Protein AF-A0A2V5N3R1-F1 (afdb_monomer_lite)

pLDDT: mean 84.62, std 16.36, range [35.44, 97.94]

Structure (mmCIF, N/CA/C/O backbone):
data_AF-A0A2V5N3R1-F1
#
_entry.id   AF-A0A2V5N3R1-F1
#
loop_
_atom_site.group_PDB
_atom_site.id
_atom_site.type_symbol
_atom_site.label_atom_id
_atom_site.label_alt_id
_atom_site.label_comp_id
_atom_site.label_asym_id
_atom_site.label_entity_id
_atom_site.label_seq_id
_atom_site.pdbx_PDB_ins_code
_atom_site.Cartn_x
_atom_site.Cartn_y
_atom_site.Cartn_z
_atom_site.occupancy
_atom_site.B_iso_or_equiv
_atom_site.auth_seq_id
_atom_site.auth_comp_id
_atom_site.auth_asym_id
_atom_site.auth_atom_id
_atom_site.pdbx_PDB_model_num
ATOM 1 N N . MET A 1 1 ? 43.277 -30.780 60.864 1.00 40.81 1 MET A N 1
ATOM 2 C CA . MET A 1 1 ? 43.530 -30.073 59.586 1.00 40.81 1 MET A CA 1
ATOM 3 C C . MET A 1 1 ? 42.511 -30.542 58.556 1.00 40.81 1 MET A C 1
ATOM 5 O O . MET A 1 1 ? 42.656 -31.634 58.029 1.00 40.81 1 MET A O 1
ATOM 9 N N . VAL A 1 2 ? 41.449 -29.768 58.317 1.00 35.44 2 VAL A N 1
ATOM 10 C CA . VAL A 1 2 ? 40.394 -30.103 57.341 1.00 35.44 2 VAL A CA 1
ATOM 11 C C . VAL A 1 2 ? 40.564 -29.190 56.129 1.00 35.44 2 VAL A C 1
ATOM 13 O O . VAL A 1 2 ? 40.459 -27.971 56.242 1.00 35.44 2 VAL A O 1
ATOM 16 N N . LYS A 1 3 ? 40.886 -29.783 54.977 1.00 44.97 3 LYS A N 1
ATOM 17 C CA . LYS A 1 3 ? 41.212 -29.091 53.724 1.00 44.97 3 LYS A CA 1
ATOM 18 C C . LYS A 1 3 ? 39.918 -28.884 52.925 1.00 44.97 3 LYS A C 1
ATOM 20 O O . LYS A 1 3 ? 39.439 -29.811 52.278 1.00 44.97 3 LYS A O 1
ATOM 25 N N . ARG A 1 4 ? 39.317 -27.690 53.000 1.00 44.91 4 ARG A N 1
ATOM 26 C CA . ARG A 1 4 ? 38.142 -27.323 52.188 1.00 44.91 4 ARG A CA 1
ATOM 27 C C . ARG A 1 4 ? 38.598 -26.954 50.772 1.00 44.91 4 ARG A C 1
ATOM 29 O O . ARG A 1 4 ? 39.361 -26.009 50.602 1.00 44.91 4 ARG A O 1
ATOM 36 N N . LYS A 1 5 ? 38.154 -27.713 49.765 1.00 48.06 5 LYS A N 1
ATOM 37 C CA . LYS A 1 5 ? 38.314 -27.374 48.343 1.00 48.06 5 LYS A CA 1
ATOM 38 C C . LYS A 1 5 ? 37.187 -26.417 47.940 1.00 48.06 5 LYS A C 1
ATOM 40 O O . LYS A 1 5 ? 36.021 -26.786 48.030 1.00 48.06 5 LYS A O 1
ATOM 45 N N . MET A 1 6 ? 37.541 -25.204 47.522 1.00 47.19 6 MET A N 1
ATOM 46 C CA . MET A 1 6 ? 36.628 -24.276 46.851 1.00 47.19 6 MET A CA 1
ATOM 47 C C . MET A 1 6 ? 36.386 -24.761 45.418 1.00 47.19 6 MET A C 1
ATOM 49 O O . MET A 1 6 ? 37.337 -24.920 44.656 1.00 47.19 6 MET A O 1
ATOM 53 N N . ALA A 1 7 ? 35.125 -25.000 45.065 1.00 45.81 7 ALA A N 1
ATOM 54 C CA . ALA A 1 7 ? 34.698 -25.175 43.683 1.00 45.81 7 ALA A CA 1
ATOM 55 C C . ALA A 1 7 ? 34.387 -23.788 43.101 1.00 45.81 7 ALA A C 1
ATOM 57 O O . ALA A 1 7 ? 33.515 -23.085 43.610 1.00 45.81 7 ALA A O 1
ATOM 58 N N . GLY A 1 8 ? 35.147 -23.375 42.085 1.00 41.53 8 GLY A N 1
ATOM 59 C CA . GLY A 1 8 ? 34.939 -22.120 41.364 1.00 41.53 8 GLY A CA 1
ATOM 60 C C . GLY A 1 8 ? 33.799 -22.245 40.354 1.00 41.53 8 GLY A C 1
ATOM 61 O O . GLY A 1 8 ? 33.774 -23.180 39.556 1.00 41.53 8 GLY A O 1
ATOM 62 N N . LEU A 1 9 ? 32.863 -21.301 40.406 1.00 42.09 9 LEU A N 1
ATOM 63 C CA . LEU A 1 9 ? 31.755 -21.151 39.468 1.00 42.09 9 LEU A CA 1
ATOM 64 C C . LEU A 1 9 ? 32.273 -20.453 38.197 1.00 42.09 9 LEU A C 1
ATOM 66 O O . LEU A 1 9 ? 32.706 -19.304 38.261 1.00 42.09 9 LEU A O 1
ATOM 70 N N . ILE A 1 10 ? 32.248 -21.138 37.052 1.00 47.81 10 ILE A N 1
ATOM 71 C CA . ILE A 1 10 ? 32.581 -20.548 35.748 1.00 47.81 10 ILE A CA 1
ATOM 72 C C . ILE A 1 10 ? 31.303 -19.933 35.172 1.00 47.81 10 ILE A C 1
ATOM 74 O O . ILE A 1 10 ? 30.349 -20.646 34.867 1.00 47.81 10 ILE A O 1
ATOM 78 N N . ILE A 1 11 ? 31.283 -18.607 35.032 1.00 47.41 11 ILE A N 1
ATOM 79 C CA . ILE A 1 11 ? 30.216 -17.868 34.350 1.00 47.41 11 ILE A CA 1
ATOM 80 C C . ILE A 1 11 ? 30.579 -17.816 32.863 1.00 47.41 11 ILE A C 1
ATOM 82 O O . ILE A 1 11 ? 31.566 -17.186 32.488 1.00 47.41 11 ILE A O 1
ATOM 86 N N . ILE A 1 12 ? 29.797 -18.492 32.020 1.00 48.91 12 ILE A N 1
ATOM 87 C CA . ILE A 1 12 ? 29.925 -18.426 30.559 1.00 48.91 12 ILE A CA 1
ATOM 88 C C . ILE A 1 12 ? 29.061 -17.252 30.072 1.00 48.91 12 ILE A C 1
ATOM 90 O O . ILE A 1 12 ? 27.849 -17.276 30.297 1.00 48.91 12 ILE A O 1
ATOM 94 N N . PRO A 1 13 ? 29.627 -16.221 29.421 1.00 47.75 13 PRO A N 1
ATOM 95 C CA . PRO A 1 13 ? 28.834 -15.150 28.838 1.00 47.75 13 PRO A CA 1
ATOM 96 C C . PRO A 1 13 ? 28.079 -15.684 27.616 1.00 47.75 13 PRO A C 1
ATOM 98 O O . PRO A 1 13 ? 28.678 -16.157 26.651 1.00 47.75 13 PRO A O 1
ATOM 101 N N . VAL A 1 14 ? 26.750 -15.603 27.655 1.00 43.91 14 VAL A N 1
ATOM 102 C CA . VAL A 1 14 ? 25.897 -15.865 26.494 1.00 43.91 14 VAL A CA 1
ATOM 103 C C . VAL A 1 14 ? 26.018 -14.662 25.559 1.00 43.91 14 VAL A C 1
ATOM 105 O O . VAL A 1 14 ? 25.409 -13.620 25.793 1.00 43.91 14 VAL A O 1
ATOM 108 N N . MET A 1 15 ? 26.833 -14.782 24.508 1.00 42.34 15 MET A N 1
ATOM 109 C CA . MET A 1 15 ? 26.762 -13.861 23.374 1.00 42.34 15 MET A CA 1
ATOM 110 C C . MET A 1 15 ? 25.437 -14.099 22.649 1.00 42.34 15 MET A C 1
ATOM 112 O O . MET A 1 15 ? 25.264 -15.104 21.962 1.00 42.34 15 MET A O 1
ATOM 116 N N . VAL A 1 16 ? 24.505 -13.159 22.787 1.00 41.44 16 VAL A N 1
ATOM 117 C CA . VAL A 1 16 ? 23.351 -13.055 21.894 1.00 41.44 16 VAL A CA 1
ATOM 118 C C . VAL A 1 16 ? 23.871 -12.493 20.573 1.00 41.44 16 VAL A C 1
ATOM 120 O O . VAL A 1 16 ? 24.000 -11.284 20.398 1.00 41.44 16 VAL A O 1
ATOM 123 N N . LEU A 1 17 ? 24.243 -13.384 19.655 1.00 37.91 17 LEU A N 1
ATOM 124 C CA . LEU A 1 17 ? 24.452 -13.031 18.257 1.00 37.91 17 LEU A CA 1
ATOM 125 C C . LEU A 1 17 ? 23.090 -12.656 17.674 1.00 37.91 17 LEU A C 1
ATOM 127 O O . LEU A 1 17 ? 22.252 -13.521 17.421 1.00 37.91 17 LEU A O 1
ATOM 131 N N . SER A 1 18 ? 22.868 -11.359 17.477 1.00 38.25 18 SER A N 1
ATOM 132 C CA . SER A 1 18 ? 21.782 -10.858 16.643 1.00 38.25 18 SER A CA 1
ATOM 133 C C . SER A 1 18 ? 21.998 -11.388 15.228 1.00 38.25 18 SER A C 1
ATOM 135 O O . SER A 1 18 ? 22.759 -10.817 14.449 1.00 38.25 18 SER A O 1
ATOM 137 N N . LEU A 1 19 ? 21.367 -12.516 14.905 1.00 37.25 19 LEU A N 1
ATOM 138 C CA . LEU A 1 19 ? 21.224 -12.987 13.536 1.00 37.25 19 LEU A CA 1
ATOM 139 C C . LEU A 1 19 ? 20.441 -11.908 12.788 1.00 37.25 19 LEU A C 1
ATOM 141 O O . LEU A 1 19 ? 19.217 -11.829 12.891 1.00 37.25 19 LEU A O 1
ATOM 145 N N . ALA A 1 20 ? 21.152 -11.038 12.071 1.00 41.81 20 ALA A N 1
ATOM 146 C CA . ALA A 1 20 ? 20.547 -10.231 11.030 1.00 41.81 20 ALA A CA 1
ATOM 147 C C . ALA A 1 20 ? 19.888 -11.218 10.059 1.00 41.81 20 ALA A C 1
ATOM 149 O O . ALA A 1 20 ? 20.569 -11.970 9.365 1.00 41.81 20 ALA A O 1
ATOM 150 N N . SER A 1 21 ? 18.558 -11.289 10.109 1.00 41.28 21 SER A N 1
ATOM 151 C CA . SER A 1 21 ? 17.750 -12.149 9.252 1.00 41.28 21 SER A CA 1
ATOM 152 C C . SER A 1 21 ? 18.124 -11.857 7.802 1.00 41.28 21 SER A C 1
ATOM 154 O O . SER A 1 21 ? 17.953 -10.736 7.321 1.00 41.28 21 SER A O 1
ATOM 156 N N . SER A 1 22 ? 18.680 -12.852 7.115 1.00 41.44 22 SER A N 1
ATOM 157 C CA . SER A 1 22 ? 19.000 -12.799 5.694 1.00 41.44 22 SER A CA 1
ATOM 158 C C . SER A 1 22 ? 17.705 -12.831 4.873 1.00 41.44 22 SER A C 1
ATOM 160 O O . SER A 1 22 ? 17.419 -13.805 4.186 1.00 41.44 22 SER A O 1
ATOM 162 N N . ARG A 1 23 ? 16.895 -11.768 4.947 1.00 51.06 23 ARG A N 1
ATOM 163 C CA . ARG A 1 23 ? 15.649 -11.615 4.170 1.00 51.06 23 ARG A CA 1
ATOM 164 C C . ARG A 1 23 ? 15.878 -11.341 2.680 1.00 51.06 23 ARG A C 1
ATOM 166 O O . ARG A 1 23 ? 14.922 -11.168 1.937 1.00 51.06 23 ARG A O 1
ATOM 173 N N . ALA A 1 24 ? 17.130 -11.307 2.225 1.00 47.91 24 ALA A N 1
ATOM 174 C CA . ALA A 1 24 ? 17.478 -11.037 0.829 1.00 47.91 24 ALA A CA 1
ATOM 175 C C . ALA A 1 24 ? 17.027 -12.138 -0.158 1.00 47.91 24 ALA A C 1
ATOM 177 O O . ALA A 1 24 ? 17.157 -11.945 -1.358 1.00 47.91 24 ALA A O 1
ATOM 178 N N . GLN A 1 25 ? 16.503 -13.270 0.328 1.00 53.16 25 GLN A N 1
ATOM 179 C CA . GLN A 1 25 ? 15.959 -14.367 -0.489 1.00 53.16 25 GLN A CA 1
ATOM 180 C C . GLN A 1 25 ? 14.448 -14.579 -0.313 1.00 53.16 25 GLN A C 1
ATOM 182 O O . GLN A 1 25 ? 13.899 -15.557 -0.817 1.00 53.16 25 GLN A O 1
ATOM 187 N N . GLU A 1 26 ? 13.759 -13.703 0.418 1.00 67.25 26 GLU A N 1
ATOM 188 C CA . GLU A 1 26 ? 12.304 -13.799 0.515 1.00 67.25 26 GLU A CA 1
ATOM 189 C C . GLU A 1 26 ? 11.658 -13.239 -0.757 1.00 67.25 26 GLU A C 1
ATOM 191 O O . GLU A 1 26 ? 12.191 -12.345 -1.413 1.00 67.25 26 GLU A O 1
ATOM 196 N N . TRP A 1 27 ? 10.509 -13.784 -1.134 1.00 75.50 27 TRP A N 1
ATOM 197 C CA . TRP A 1 27 ? 9.772 -13.330 -2.308 1.00 75.50 27 TRP A CA 1
ATOM 198 C C . TRP A 1 27 ? 9.268 -11.892 -2.096 1.00 75.50 27 TRP A C 1
ATOM 200 O O . TRP A 1 27 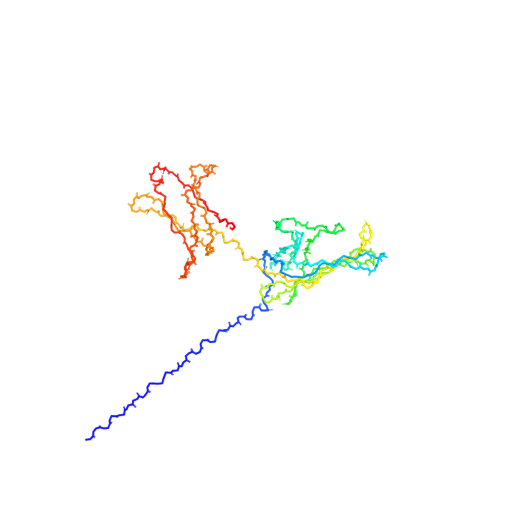? 9.032 -11.498 -0.947 1.00 75.50 27 TRP A O 1
ATOM 210 N N . PRO A 1 28 ? 9.064 -11.100 -3.168 1.00 83.62 28 PRO A N 1
ATOM 211 C CA . PRO A 1 28 ? 8.284 -9.873 -3.069 1.00 83.62 28 PRO A CA 1
ATOM 212 C C . PRO A 1 28 ? 6.932 -10.159 -2.400 1.00 83.62 28 PRO A C 1
ATOM 214 O O . PRO A 1 28 ? 6.272 -11.149 -2.716 1.00 83.62 28 PRO A O 1
ATOM 217 N N . VAL A 1 29 ? 6.525 -9.312 -1.456 1.00 87.00 29 VAL A N 1
ATOM 218 C CA . VAL A 1 29 ? 5.275 -9.481 -0.706 1.00 87.00 29 VAL A CA 1
ATOM 219 C C . VAL A 1 29 ? 4.210 -8.591 -1.335 1.00 87.00 29 VAL A C 1
ATOM 221 O O . VAL A 1 29 ? 4.502 -7.474 -1.750 1.00 87.00 29 VAL A O 1
ATOM 224 N N . SER A 1 30 ? 2.963 -9.054 -1.399 1.00 90.81 30 SER A N 1
ATOM 225 C CA . SER A 1 30 ? 1.859 -8.191 -1.826 1.00 90.81 30 SER A CA 1
ATOM 226 C C . SER A 1 30 ? 1.751 -6.954 -0.927 1.00 90.81 30 SER A C 1
ATOM 228 O O . SER A 1 30 ? 1.762 -7.071 0.301 1.00 90.81 30 SER A O 1
ATOM 230 N N . GLY A 1 31 ? 1.600 -5.773 -1.518 1.00 91.44 31 GLY A N 1
ATOM 231 C CA . GLY A 1 31 ? 1.409 -4.534 -0.779 1.00 91.44 31 GLY A CA 1
ATOM 232 C C . GLY A 1 31 ? 1.737 -3.280 -1.576 1.00 91.44 31 GLY A C 1
ATOM 233 O O . GLY A 1 31 ? 2.107 -3.325 -2.747 1.00 91.44 31 GLY A O 1
ATOM 234 N N . LEU A 1 32 ? 1.607 -2.142 -0.898 1.00 93.38 32 LEU A N 1
ATOM 235 C CA . LEU A 1 32 ? 1.984 -0.840 -1.429 1.00 93.38 32 LEU A CA 1
ATOM 236 C C . LEU A 1 32 ? 3.421 -0.520 -1.015 1.00 93.38 32 LEU A C 1
ATOM 238 O O . LEU A 1 32 ? 3.757 -0.560 0.164 1.00 93.38 32 LEU A O 1
ATOM 242 N N . TYR A 1 33 ? 4.258 -0.152 -1.968 1.00 94.94 33 TYR A N 1
ATOM 243 C CA . TYR A 1 33 ? 5.649 0.236 -1.795 1.00 94.94 33 TYR A CA 1
ATOM 244 C C . TYR A 1 33 ? 5.814 1.712 -2.147 1.00 94.94 33 TYR A C 1
ATOM 246 O O . TYR A 1 33 ? 5.216 2.196 -3.101 1.00 94.94 33 TYR A O 1
ATOM 254 N N . ARG A 1 34 ? 6.623 2.453 -1.389 1.00 95.38 34 ARG A N 1
ATOM 255 C CA . ARG A 1 34 ? 6.968 3.847 -1.683 1.00 95.38 34 ARG A CA 1
ATOM 256 C C . ARG A 1 34 ? 8.306 3.884 -2.395 1.00 95.38 34 ARG A C 1
ATOM 258 O O . ARG A 1 34 ? 9.285 3.384 -1.848 1.00 95.38 34 ARG A O 1
ATOM 265 N N . ILE A 1 35 ? 8.356 4.514 -3.561 1.00 96.69 35 ILE A N 1
ATOM 266 C CA . ILE A 1 35 ? 9.600 4.742 -4.293 1.00 96.69 35 ILE A CA 1
ATOM 267 C C . ILE A 1 35 ? 10.472 5.712 -3.488 1.00 96.69 35 ILE A C 1
ATOM 269 O O . ILE A 1 35 ? 10.021 6.779 -3.074 1.00 96.69 35 ILE A O 1
ATOM 273 N N . THR A 1 36 ? 11.718 5.326 -3.232 1.00 95.69 36 THR A N 1
ATOM 274 C CA . THR A 1 36 ? 12.698 6.126 -2.482 1.00 95.69 36 THR A CA 1
ATOM 275 C C . THR A 1 36 ? 13.817 6.664 -3.361 1.00 95.69 36 THR A C 1
ATOM 277 O O . THR A 1 36 ? 14.431 7.666 -3.009 1.00 95.69 36 THR A O 1
ATOM 280 N N . SER A 1 37 ? 14.102 6.002 -4.482 1.00 96.38 37 SER A N 1
ATOM 281 C CA . SER A 1 37 ? 15.086 6.450 -5.467 1.00 96.38 37 SER A CA 1
ATOM 282 C C . SER A 1 37 ? 14.851 5.772 -6.812 1.00 96.38 37 SER A C 1
ATOM 284 O O . SER A 1 37 ? 14.193 4.735 -6.869 1.00 96.38 37 SER A O 1
ATOM 286 N N . GLY A 1 38 ? 15.446 6.309 -7.873 1.00 96.50 38 GLY A N 1
ATOM 287 C CA . GLY A 1 38 ? 15.435 5.725 -9.212 1.00 96.50 38 GLY A CA 1
ATOM 288 C C . GLY A 1 38 ? 15.425 6.798 -10.286 1.00 96.50 38 GLY A C 1
ATOM 289 O O . GLY A 1 38 ? 15.543 7.990 -9.991 1.00 96.50 38 GLY A O 1
ATOM 290 N N . GLY A 1 39 ? 15.273 6.371 -11.532 1.00 96.38 39 GLY A N 1
ATOM 291 C CA . GLY A 1 39 ? 15.113 7.274 -12.662 1.00 96.38 39 GLY A CA 1
ATOM 292 C C . GLY A 1 39 ? 14.052 6.782 -13.631 1.00 96.38 39 GLY A C 1
ATOM 293 O O . GLY A 1 39 ? 13.916 5.578 -13.848 1.00 96.38 39 GLY A O 1
ATOM 294 N N . PHE A 1 40 ? 13.339 7.730 -14.223 1.00 95.38 40 PHE A N 1
ATOM 295 C CA . PHE A 1 40 ? 12.496 7.543 -15.393 1.00 95.38 40 PHE A CA 1
ATOM 296 C C . PHE A 1 40 ? 13.099 8.331 -16.555 1.00 95.38 40 PHE A C 1
ATOM 298 O O . PHE A 1 40 ? 13.404 9.509 -16.409 1.00 95.38 40 PHE A O 1
ATOM 305 N N . GLY A 1 41 ? 13.291 7.701 -17.705 1.00 92.12 41 GLY A N 1
ATOM 306 C CA . GLY A 1 41 ? 13.745 8.360 -18.923 1.00 92.12 41 GLY A CA 1
ATOM 307 C C . GLY A 1 41 ? 12.742 8.151 -20.044 1.00 92.12 41 GLY A C 1
ATOM 308 O O . GLY A 1 41 ? 12.260 7.038 -20.234 1.00 92.12 41 GLY A O 1
ATOM 309 N N . ALA A 1 42 ? 12.458 9.201 -20.808 1.00 88.88 42 ALA A N 1
ATOM 310 C CA . ALA A 1 42 ? 11.741 9.103 -22.077 1.00 88.88 42 ALA A CA 1
ATOM 311 C C . ALA A 1 42 ? 12.649 9.548 -23.226 1.00 88.88 42 ALA A C 1
ATOM 313 O O . ALA A 1 42 ? 13.374 10.535 -23.085 1.00 88.88 42 ALA A O 1
ATOM 314 N N . TRP A 1 43 ? 12.596 8.841 -24.356 1.00 85.44 43 TRP A N 1
ATOM 315 C CA . TRP A 1 43 ? 13.410 9.100 -25.543 1.00 85.44 43 TRP A CA 1
ATOM 316 C C . TRP A 1 43 ? 12.549 9.530 -26.724 1.00 85.44 43 TRP A C 1
ATOM 318 O O . TRP A 1 43 ? 11.522 8.923 -27.036 1.00 85.44 43 TRP A O 1
ATOM 328 N N . VAL A 1 44 ? 13.035 10.560 -27.412 1.00 75.94 44 VAL A N 1
ATOM 329 C CA . VAL A 1 44 ? 12.527 11.001 -28.710 1.00 75.94 44 VAL A CA 1
ATOM 330 C C . VAL A 1 44 ? 13.517 10.553 -29.774 1.00 75.94 44 VAL A C 1
ATOM 332 O O . VAL A 1 44 ? 14.671 10.985 -29.757 1.00 75.94 44 VAL A O 1
ATOM 335 N N . GLU A 1 45 ? 13.074 9.724 -30.719 1.00 70.81 45 GLU A N 1
ATOM 336 C CA . GLU A 1 45 ? 13.937 9.183 -31.781 1.00 70.81 45 GLU A CA 1
ATOM 337 C C . GLU A 1 45 ? 14.591 10.301 -32.608 1.00 70.81 45 GLU A C 1
ATOM 339 O O . GLU A 1 45 ? 15.770 10.233 -32.941 1.00 70.81 45 GLU A O 1
ATOM 344 N N . VAL A 1 46 ? 13.851 11.392 -32.837 1.00 69.00 46 VAL A N 1
ATOM 345 C CA . VAL A 1 46 ? 14.303 12.553 -33.622 1.00 69.00 46 VAL A CA 1
ATOM 346 C C . VAL A 1 46 ? 15.489 13.284 -32.981 1.00 69.00 46 VAL A C 1
ATOM 348 O O . VAL A 1 46 ? 16.307 13.855 -33.699 1.00 69.00 46 VAL A O 1
ATOM 351 N N . PHE A 1 47 ? 15.607 13.278 -31.649 1.00 68.06 47 PHE A N 1
ATOM 352 C CA . PHE A 1 47 ? 16.666 14.014 -30.945 1.00 68.06 47 PHE A CA 1
ATOM 353 C C . PHE A 1 47 ? 17.790 13.119 -30.421 1.00 68.06 47 PHE A C 1
ATOM 355 O O . PHE A 1 47 ? 18.839 13.637 -30.046 1.00 68.06 47 PHE A O 1
ATOM 362 N N . GLY A 1 48 ? 17.594 11.797 -30.369 1.00 68.00 48 GLY A N 1
ATOM 363 C CA . GLY A 1 48 ? 18.582 10.856 -29.827 1.00 68.00 48 GLY A CA 1
ATOM 364 C C . GLY A 1 48 ? 18.924 11.082 -28.346 1.00 68.00 48 GLY A C 1
ATOM 365 O O . GLY A 1 48 ? 19.851 10.464 -27.825 1.00 68.00 48 GLY A O 1
ATOM 366 N N . THR A 1 49 ? 18.197 11.964 -27.657 1.00 69.19 49 THR A N 1
ATOM 367 C CA . THR A 1 49 ? 18.420 12.332 -26.260 1.00 69.19 49 THR A CA 1
ATOM 368 C C . THR A 1 49 ? 17.253 11.869 -25.397 1.00 69.19 49 THR A C 1
ATOM 370 O O . THR A 1 49 ? 16.083 11.971 -25.774 1.00 69.19 49 THR A O 1
ATOM 373 N N . GLY A 1 50 ? 17.593 11.305 -24.237 1.00 76.94 50 GLY A N 1
ATOM 374 C CA . GLY A 1 50 ? 16.631 10.970 -23.196 1.00 76.94 50 GLY A CA 1
ATOM 375 C C . GLY A 1 50 ? 16.451 12.139 -22.232 1.00 76.94 50 GLY A C 1
ATOM 376 O O . GLY A 1 50 ? 17.399 12.883 -21.978 1.00 76.94 50 GLY A O 1
ATOM 377 N N . PHE A 1 51 ? 15.256 12.274 -21.666 1.00 83.31 51 PHE A N 1
ATOM 378 C CA . PHE A 1 51 ? 14.965 13.224 -20.591 1.00 83.31 51 PHE A CA 1
ATOM 379 C C . PHE A 1 51 ? 14.875 12.465 -19.263 1.00 83.31 51 PHE A C 1
ATOM 381 O O . PHE A 1 51 ? 13.803 11.948 -18.946 1.00 83.31 51 PHE A O 1
ATOM 388 N N . PRO A 1 52 ? 15.984 12.321 -18.512 1.00 90.06 52 PRO A N 1
ATOM 389 C CA . PRO A 1 52 ? 15.949 11.638 -17.231 1.00 90.06 52 PRO A CA 1
ATOM 390 C C . PRO A 1 52 ? 15.255 12.510 -16.181 1.00 90.06 52 PRO A C 1
ATOM 392 O O . PRO A 1 52 ? 15.588 13.680 -15.995 1.00 90.06 52 PRO A O 1
ATOM 395 N N . VAL A 1 53 ? 14.322 11.907 -15.461 1.00 94.19 53 VAL A N 1
ATOM 396 C CA . VAL A 1 53 ? 13.618 12.452 -14.304 1.00 94.19 53 VAL A CA 1
ATOM 397 C C . VAL A 1 53 ? 13.960 11.567 -13.112 1.00 94.19 53 VAL A C 1
ATOM 399 O O . VAL A 1 53 ? 13.874 10.341 -13.191 1.00 94.19 53 VAL A O 1
ATOM 402 N N . ALA A 1 54 ? 14.401 12.176 -12.013 1.00 97.00 54 ALA A N 1
ATOM 403 C CA . ALA A 1 54 ? 14.657 11.448 -10.778 1.00 97.00 54 ALA A CA 1
ATOM 404 C C . ALA A 1 54 ? 13.331 11.050 -10.119 1.00 97.00 54 ALA A C 1
ATOM 406 O O . ALA A 1 54 ? 12.396 11.846 -10.087 1.00 97.00 54 ALA A O 1
ATOM 407 N N . LEU A 1 55 ? 13.277 9.840 -9.567 1.00 96.94 55 LEU A N 1
ATOM 408 C CA . LEU A 1 55 ? 12.132 9.343 -8.809 1.00 96.94 55 LEU A CA 1
ATOM 409 C C . LEU A 1 55 ? 12.452 9.287 -7.304 1.00 96.94 55 LEU A C 1
ATOM 411 O O . LEU A 1 55 ? 13.608 9.029 -6.945 1.00 96.94 55 LEU A O 1
ATOM 415 N N . PRO A 1 56 ? 11.455 9.467 -6.415 1.00 96.81 56 PRO A N 1
ATOM 416 C CA . PRO A 1 56 ? 10.034 9.688 -6.718 1.00 96.81 56 PRO A CA 1
ATOM 417 C C . PRO A 1 56 ? 9.716 11.107 -7.224 1.00 96.81 56 PRO A C 1
ATOM 419 O O . PRO A 1 56 ? 10.395 12.065 -6.856 1.00 96.81 56 PRO A O 1
ATOM 422 N N . ASP A 1 57 ? 8.637 11.238 -7.998 1.00 94.81 57 ASP A N 1
ATOM 423 C CA . ASP A 1 57 ? 7.991 12.518 -8.326 1.00 94.81 57 ASP A CA 1
ATOM 424 C C . ASP A 1 57 ? 6.472 12.465 -8.049 1.00 94.81 57 ASP A C 1
ATOM 426 O O . ASP A 1 57 ? 5.944 11.443 -7.601 1.00 94.81 57 ASP A O 1
ATOM 430 N N . THR A 1 58 ? 5.749 13.561 -8.302 1.00 93.62 58 THR A N 1
ATOM 431 C CA . THR A 1 58 ? 4.294 13.649 -8.061 1.00 93.62 58 THR A CA 1
ATOM 432 C C . THR A 1 58 ? 3.473 12.622 -8.846 1.00 93.62 58 THR A C 1
ATOM 434 O O . THR A 1 58 ? 2.397 12.219 -8.404 1.00 93.62 58 THR A O 1
ATOM 437 N N . TYR A 1 59 ? 3.961 12.195 -10.010 1.00 95.81 59 TYR A N 1
ATOM 438 C CA . TYR A 1 59 ? 3.287 11.248 -10.894 1.00 95.81 59 TYR A CA 1
ATOM 439 C C . TYR A 1 59 ? 3.692 9.803 -10.618 1.00 95.81 59 TYR A C 1
ATOM 441 O O . TYR A 1 59 ? 2.925 8.905 -10.937 1.00 95.81 59 TYR A O 1
ATOM 449 N N . GLN A 1 60 ? 4.861 9.571 -10.026 1.00 97.12 60 GLN A N 1
ATOM 450 C CA . GLN A 1 60 ? 5.450 8.254 -9.823 1.00 97.12 60 GLN A CA 1
ATOM 451 C C . GLN A 1 60 ? 6.128 8.190 -8.452 1.00 97.12 60 GLN A C 1
ATOM 453 O O . GLN A 1 60 ? 7.327 8.434 -8.293 1.00 97.12 60 GLN A O 1
ATOM 458 N N . SER A 1 61 ? 5.335 7.860 -7.437 1.00 97.00 61 SER A N 1
ATOM 459 C CA . SER A 1 61 ? 5.762 7.854 -6.032 1.00 97.00 61 SER A CA 1
ATOM 460 C C . SER A 1 61 ? 5.578 6.505 -5.346 1.00 97.00 61 SER A C 1
ATOM 462 O O . SER A 1 61 ? 6.218 6.240 -4.324 1.00 97.00 61 SER A O 1
ATOM 464 N N . TYR A 1 62 ? 4.718 5.643 -5.884 1.00 97.31 62 TYR A N 1
ATOM 465 C CA . TYR A 1 62 ? 4.368 4.373 -5.264 1.00 97.31 62 TYR A CA 1
ATOM 466 C C . TYR A 1 62 ? 4.320 3.241 -6.286 1.00 97.31 62 TYR A C 1
ATOM 468 O O . TYR A 1 62 ? 4.137 3.465 -7.479 1.00 97.31 62 TYR A O 1
ATOM 476 N N . VAL A 1 63 ? 4.473 2.016 -5.792 1.00 97.00 63 VAL A N 1
ATOM 477 C CA . VAL A 1 63 ? 4.254 0.781 -6.539 1.00 97.00 63 VAL A CA 1
ATOM 478 C C . VAL A 1 63 ? 3.339 -0.117 -5.734 1.00 97.00 63 VAL A C 1
ATOM 480 O O . VAL A 1 63 ? 3.650 -0.469 -4.602 1.00 97.00 63 VAL A O 1
ATOM 483 N N . GLU A 1 64 ? 2.209 -0.491 -6.305 1.00 96.31 64 GLU A N 1
ATOM 484 C CA . GLU A 1 64 ? 1.368 -1.550 -5.769 1.00 96.31 64 GLU A CA 1
ATOM 485 C C . GLU A 1 64 ? 1.778 -2.877 -6.405 1.00 96.31 64 GLU A C 1
ATOM 487 O O . GLU A 1 64 ? 1.872 -2.984 -7.627 1.00 96.31 64 GLU A O 1
ATOM 492 N N . LEU A 1 65 ? 2.035 -3.883 -5.574 1.00 95.19 65 LEU A N 1
ATOM 493 C CA . LEU A 1 65 ? 2.365 -5.234 -6.002 1.00 95.19 65 LEU A CA 1
ATOM 494 C C . LEU A 1 65 ? 1.319 -6.201 -5.448 1.00 95.19 65 LEU A C 1
ATOM 496 O O . LEU A 1 65 ? 1.079 -6.236 -4.242 1.00 95.19 65 LEU A O 1
ATOM 500 N N . ALA A 1 66 ? 0.723 -7.016 -6.309 1.00 94.44 66 ALA A N 1
ATOM 501 C CA . ALA A 1 66 ? -0.210 -8.066 -5.926 1.00 94.44 66 ALA A CA 1
ATOM 502 C C . ALA A 1 66 ? 0.314 -9.420 -6.410 1.00 94.44 66 ALA A C 1
ATOM 504 O O . ALA A 1 66 ? 0.364 -9.696 -7.606 1.00 94.44 66 ALA A O 1
ATOM 505 N N . VAL A 1 67 ? 0.713 -10.268 -5.467 1.00 91.31 67 VAL A N 1
ATOM 506 C CA . VAL A 1 67 ? 1.187 -11.633 -5.705 1.00 91.31 67 VAL A CA 1
ATOM 507 C C . VAL A 1 67 ? 0.045 -12.609 -5.435 1.00 91.31 67 VAL A C 1
ATOM 509 O O . VAL A 1 67 ? -0.442 -12.713 -4.307 1.00 91.31 67 VAL A O 1
ATOM 512 N N . ASP A 1 68 ? -0.371 -13.346 -6.465 1.00 89.06 68 ASP A N 1
ATOM 513 C CA . ASP A 1 68 ? -1.298 -14.471 -6.355 1.00 89.06 68 ASP A CA 1
ATOM 514 C C . ASP A 1 68 ? -0.500 -15.777 -6.395 1.00 89.06 68 ASP A C 1
ATOM 516 O O . ASP A 1 68 ? -0.167 -16.312 -7.457 1.00 89.06 68 ASP A O 1
ATOM 520 N N . ALA A 1 69 ? -0.193 -16.296 -5.206 1.00 83.50 69 ALA A N 1
ATOM 521 C CA . ALA A 1 69 ? 0.543 -17.545 -5.054 1.00 83.50 69 ALA A CA 1
ATOM 522 C C . ALA A 1 69 ? -0.233 -18.771 -5.571 1.00 83.50 69 ALA A C 1
ATOM 524 O O . ALA A 1 69 ? 0.385 -19.767 -5.932 1.00 83.50 69 ALA A O 1
ATOM 525 N N . GLN A 1 70 ? -1.571 -18.723 -5.624 1.00 86.31 70 GLN A N 1
ATOM 526 C CA . GLN A 1 70 ? -2.378 -19.853 -6.098 1.00 86.31 70 GLN A CA 1
ATOM 527 C C . GLN A 1 70 ? -2.317 -19.979 -7.618 1.00 86.31 70 GLN A C 1
ATOM 529 O O . GLN A 1 70 ? -2.279 -21.087 -8.150 1.00 86.31 70 GLN A O 1
ATOM 534 N N . ARG A 1 71 ? -2.307 -18.839 -8.314 1.00 85.94 71 ARG A N 1
ATOM 535 C CA . ARG A 1 71 ? -2.233 -18.775 -9.780 1.00 85.94 71 ARG A CA 1
ATOM 536 C C . ARG A 1 71 ? -0.815 -18.604 -10.313 1.00 85.94 71 ARG A C 1
ATOM 538 O O . ARG A 1 71 ? -0.639 -18.575 -11.527 1.00 85.94 71 ARG A O 1
ATOM 545 N N . ASN A 1 72 ? 0.173 -18.507 -9.422 1.00 86.50 72 ASN A N 1
ATOM 546 C CA . ASN A 1 72 ? 1.565 -18.210 -9.750 1.00 86.50 72 ASN A CA 1
ATOM 547 C C . ASN A 1 72 ? 1.692 -16.986 -10.673 1.00 86.50 72 ASN A C 1
ATOM 549 O O . ASN A 1 72 ? 2.399 -17.013 -11.679 1.00 86.50 72 ASN A O 1
ATOM 553 N N . SER A 1 73 ? 0.940 -15.933 -10.355 1.00 88.81 73 SER A N 1
ATOM 554 C CA . SER A 1 73 ? 0.876 -14.718 -11.163 1.00 88.81 73 SER A CA 1
ATOM 555 C C . SER A 1 73 ? 1.083 -13.493 -10.295 1.00 88.81 73 SER A C 1
ATOM 557 O O . SER A 1 73 ? 0.584 -13.436 -9.170 1.00 88.81 73 SER A O 1
ATOM 559 N N . VAL A 1 74 ? 1.758 -12.491 -10.842 1.00 95.12 74 VAL A N 1
ATOM 560 C CA . VAL A 1 74 ? 1.962 -11.208 -10.169 1.00 95.12 74 VAL A CA 1
ATOM 561 C C . VAL A 1 74 ? 1.363 -10.091 -11.008 1.00 95.12 74 VAL A C 1
ATOM 563 O O . VAL A 1 74 ? 1.360 -10.144 -12.240 1.00 95.12 74 VAL A O 1
ATOM 566 N N . GLN A 1 75 ? 0.832 -9.082 -10.331 1.00 96.75 75 GLN A N 1
ATOM 567 C CA . GLN A 1 75 ? 0.441 -7.810 -10.918 1.00 96.75 75 GLN A CA 1
ATOM 568 C C . GLN A 1 75 ? 1.218 -6.688 -10.239 1.00 96.75 75 GLN A C 1
ATOM 570 O O . GLN A 1 75 ? 1.471 -6.744 -9.035 1.00 96.75 75 GLN A O 1
ATOM 575 N N . MET A 1 76 ? 1.603 -5.684 -11.014 1.00 96.94 76 MET A N 1
ATOM 576 C CA . MET A 1 76 ? 2.299 -4.502 -10.531 1.00 96.94 76 MET A CA 1
ATOM 577 C C . MET A 1 76 ? 1.685 -3.252 -11.150 1.00 96.94 76 MET A C 1
ATOM 579 O O . MET A 1 76 ? 1.450 -3.215 -12.355 1.00 96.94 76 MET A O 1
ATOM 583 N N . THR A 1 77 ? 1.505 -2.211 -10.346 1.00 97.69 77 THR A N 1
ATOM 584 C CA . THR A 1 77 ? 1.026 -0.904 -10.802 1.00 97.69 77 THR A CA 1
ATOM 585 C C . THR A 1 77 ? 1.922 0.194 -10.246 1.00 97.69 77 THR A C 1
ATOM 587 O O . THR A 1 77 ? 2.159 0.236 -9.040 1.00 97.69 77 THR A O 1
ATOM 590 N N . ILE A 1 78 ? 2.413 1.098 -11.096 1.00 97.25 78 ILE A N 1
ATOM 591 C CA . ILE A 1 78 ? 3.076 2.332 -10.640 1.00 97.25 78 ILE A CA 1
ATOM 592 C C . ILE A 1 78 ? 1.994 3.389 -10.409 1.00 97.25 78 ILE A C 1
ATOM 594 O O . ILE A 1 78 ? 1.067 3.510 -11.205 1.00 97.25 78 ILE A O 1
ATOM 598 N N . LEU A 1 79 ? 2.096 4.134 -9.312 1.00 97.50 79 LEU A N 1
ATOM 599 C CA . LEU A 1 79 ? 1.077 5.069 -8.841 1.00 97.50 79 LEU A CA 1
ATOM 600 C C . LEU A 1 79 ? 1.683 6.443 -8.527 1.00 97.50 79 LEU A C 1
ATOM 602 O O . LEU A 1 79 ? 2.830 6.554 -8.074 1.00 97.50 79 LEU A O 1
ATOM 606 N N . GLY A 1 80 ? 0.872 7.484 -8.712 1.00 94.75 80 GLY A N 1
ATOM 607 C CA . GLY A 1 80 ? 1.170 8.851 -8.291 1.00 94.75 80 GLY A CA 1
ATOM 608 C C . GLY A 1 80 ? 1.192 9.033 -6.776 1.00 94.75 80 GLY A C 1
ATOM 609 O O . GLY A 1 80 ? 0.913 8.112 -6.006 1.00 94.75 80 GLY A O 1
ATOM 610 N N . GLU A 1 81 ? 1.536 10.242 -6.331 1.00 92.81 81 GLU A N 1
ATOM 611 C CA . GLU A 1 81 ? 1.639 10.588 -4.904 1.00 92.81 81 GLU A CA 1
ATOM 612 C C . GLU A 1 81 ? 0.322 10.370 -4.136 1.00 92.81 81 GLU A C 1
ATOM 614 O O . GLU A 1 81 ? 0.335 10.018 -2.954 1.00 92.81 81 GLU A O 1
ATOM 619 N N . ASP A 1 82 ? -0.814 10.492 -4.825 1.00 88.88 82 ASP A N 1
ATOM 620 C CA . ASP A 1 82 ? -2.147 10.241 -4.276 1.00 88.88 82 ASP A CA 1
ATOM 621 C C . ASP A 1 82 ? -2.454 8.755 -4.014 1.00 88.88 82 ASP A C 1
ATOM 623 O O . ASP A 1 82 ? -3.464 8.465 -3.374 1.00 88.88 82 ASP A O 1
ATOM 627 N N . ARG A 1 83 ? -1.585 7.828 -4.453 1.00 92.19 83 ARG A N 1
ATOM 628 C CA . ARG A 1 83 ? -1.705 6.360 -4.326 1.00 92.19 83 ARG A CA 1
ATOM 629 C C . ARG A 1 83 ? -2.873 5.731 -5.093 1.00 92.19 83 ARG A C 1
ATOM 631 O O . ARG A 1 83 ? -3.213 4.586 -4.816 1.00 92.19 83 ARG A O 1
ATOM 638 N N . HIS A 1 84 ? -3.487 6.451 -6.027 1.00 91.75 84 HIS A N 1
ATOM 639 C CA . HIS A 1 84 ? -4.637 5.959 -6.797 1.00 91.75 84 HIS A CA 1
ATOM 640 C C . HIS A 1 84 ? -4.489 6.225 -8.293 1.00 91.75 84 HIS A C 1
ATOM 642 O O . HIS A 1 84 ? -4.927 5.419 -9.113 1.00 91.75 84 HIS A O 1
ATOM 648 N N . THR A 1 85 ? -3.875 7.347 -8.664 1.00 93.44 85 THR A N 1
ATOM 649 C CA . THR A 1 85 ? -3.684 7.716 -10.060 1.00 93.44 85 THR A CA 1
ATOM 650 C C . THR A 1 85 ? -2.606 6.840 -10.677 1.00 93.44 85 THR A C 1
ATOM 652 O O . THR A 1 85 ? -1.446 6.878 -10.268 1.00 93.44 85 THR A O 1
ATOM 655 N N . VAL A 1 86 ? -2.988 6.079 -11.700 1.00 96.88 86 VAL A N 1
ATOM 656 C CA . VAL A 1 86 ? -2.039 5.377 -12.563 1.00 96.88 86 VAL A CA 1
ATOM 657 C C . VAL A 1 86 ? -1.510 6.384 -13.587 1.00 96.88 86 VAL A C 1
ATOM 659 O O . VAL A 1 86 ? -2.301 6.905 -14.380 1.00 96.88 86 VAL A O 1
ATOM 662 N N . PRO A 1 87 ? -0.201 6.686 -13.595 1.00 93.38 87 PRO A N 1
ATOM 663 C CA . PRO A 1 87 ? 0.367 7.577 -14.583 1.00 93.38 87 PRO A CA 1
ATOM 664 C C . PRO A 1 87 ? 0.221 6.954 -15.974 1.00 93.38 87 PRO A C 1
ATOM 666 O O . PRO A 1 87 ? 0.329 5.739 -16.159 1.00 93.38 87 PRO A O 1
ATOM 669 N N . ILE A 1 88 ? -0.033 7.804 -16.963 1.00 89.56 88 ILE A N 1
ATOM 670 C CA . ILE A 1 88 ? -0.073 7.410 -18.368 1.00 89.56 88 ILE A CA 1
ATOM 671 C C . ILE A 1 88 ? 1.068 8.137 -19.062 1.00 89.56 88 ILE A C 1
ATOM 673 O O . ILE A 1 88 ? 1.124 9.367 -19.050 1.00 89.56 88 ILE A O 1
ATOM 677 N N . SER A 1 89 ? 1.970 7.382 -19.679 1.00 85.75 89 SER A N 1
ATOM 678 C CA . SER A 1 89 ? 3.061 7.926 -20.480 1.00 85.75 89 SER A CA 1
ATOM 679 C C . SER A 1 89 ? 2.944 7.387 -21.895 1.00 85.75 89 SER A C 1
ATOM 681 O O . SER A 1 89 ? 2.906 6.180 -22.100 1.00 85.75 89 SER A O 1
ATOM 683 N N . PHE A 1 90 ? 2.820 8.277 -22.880 1.00 80.00 90 PHE A N 1
ATOM 684 C CA . PHE A 1 90 ? 2.715 7.902 -24.299 1.00 80.00 90 PHE A CA 1
ATOM 685 C C . PHE A 1 90 ? 1.578 6.910 -24.613 1.00 80.00 90 PHE A C 1
ATOM 687 O O . PHE A 1 90 ? 1.714 6.039 -25.464 1.00 80.00 90 PHE A O 1
ATOM 694 N N . GLY A 1 91 ? 0.449 7.030 -23.907 1.00 81.12 91 GLY A N 1
ATOM 695 C CA . GLY A 1 91 ? -0.690 6.112 -24.041 1.00 81.12 91 GLY A CA 1
ATOM 696 C C . GLY A 1 91 ? -0.507 4.768 -23.325 1.00 81.12 91 GLY A C 1
ATOM 697 O O . GLY A 1 91 ? -1.432 3.962 -23.315 1.00 81.12 91 GLY A O 1
ATOM 698 N N . PHE A 1 92 ? 0.643 4.541 -22.688 1.00 83.44 92 PHE A N 1
ATOM 699 C CA . PHE A 1 92 ? 0.902 3.385 -21.843 1.00 83.44 92 PHE A CA 1
ATOM 700 C C . PHE A 1 92 ? 0.561 3.713 -20.387 1.00 83.44 92 PHE A C 1
ATOM 702 O O . PHE A 1 92 ? 1.180 4.583 -19.771 1.00 83.44 92 PHE A O 1
ATOM 709 N N . ALA A 1 93 ? -0.434 3.021 -19.835 1.00 91.69 93 ALA A N 1
ATOM 710 C CA . ALA A 1 93 ? -0.688 3.021 -18.400 1.00 91.69 93 ALA A CA 1
ATOM 711 C C . ALA A 1 93 ? 0.276 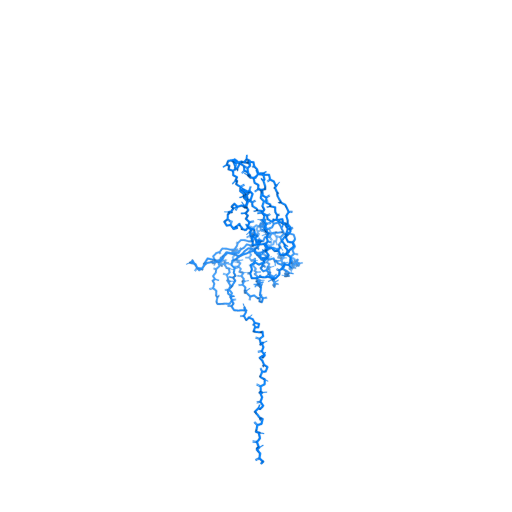2.037 -17.731 1.00 91.69 93 ALA A C 1
ATOM 713 O O . ALA A 1 93 ? 0.411 0.907 -18.198 1.00 91.69 93 ALA A O 1
ATOM 714 N N . PHE A 1 94 ? 0.923 2.436 -16.636 1.00 93.69 94 PHE A N 1
ATOM 715 C CA . PHE A 1 94 ? 1.887 1.587 -15.924 1.00 93.69 94 PHE A CA 1
ATOM 716 C C . PHE A 1 94 ? 1.205 0.513 -15.065 1.00 93.69 94 PHE A C 1
ATOM 718 O O . PHE A 1 94 ? 1.338 0.494 -13.841 1.00 93.69 94 PHE A O 1
ATOM 725 N N . VAL A 1 95 ? 0.465 -0.370 -15.734 1.00 95.62 95 VAL A N 1
ATOM 726 C CA . VAL A 1 95 ? -0.210 -1.540 -15.177 1.00 95.62 95 VAL A CA 1
ATOM 727 C C . VAL A 1 95 ? 0.366 -2.772 -15.856 1.00 95.62 95 VAL A C 1
ATOM 729 O O . VAL A 1 95 ? 0.225 -2.963 -17.062 1.00 95.62 95 VAL A O 1
ATOM 732 N N . PHE A 1 96 ? 1.006 -3.622 -15.069 1.00 95.12 96 PHE A N 1
ATOM 733 C CA . PHE A 1 96 ? 1.682 -4.820 -15.534 1.00 95.12 96 PHE A CA 1
ATOM 734 C C . PHE A 1 96 ? 0.969 -6.035 -14.960 1.00 95.12 96 PHE A C 1
ATOM 736 O O . PHE A 1 96 ? 0.932 -6.246 -13.749 1.00 95.12 96 PHE A O 1
ATOM 743 N N . THR A 1 97 ? 0.382 -6.842 -15.834 1.00 94.44 97 THR A N 1
ATOM 744 C CA . THR A 1 97 ? -0.338 -8.064 -15.460 1.00 94.44 97 THR A CA 1
ATOM 745 C C . THR A 1 97 ? 0.403 -9.297 -15.949 1.00 94.44 97 THR A C 1
ATOM 747 O O . THR A 1 97 ? 1.170 -9.212 -16.903 1.00 94.44 97 THR A O 1
ATOM 750 N N . ASN A 1 98 ? 0.100 -10.455 -15.360 1.00 92.62 98 ASN A N 1
ATOM 751 C CA . ASN A 1 98 ? 0.659 -11.752 -15.760 1.00 92.62 98 ASN A CA 1
ATOM 752 C C . ASN A 1 98 ? 2.186 -11.835 -15.594 1.00 92.62 98 ASN A C 1
ATOM 754 O O . ASN A 1 98 ? 2.862 -12.453 -16.411 1.00 92.62 98 ASN A O 1
ATOM 758 N N . GLY A 1 99 ? 2.726 -11.217 -14.539 1.00 93.88 99 GLY A N 1
ATOM 759 C CA . GLY A 1 99 ? 4.137 -11.357 -14.195 1.00 93.88 99 GLY A CA 1
ATOM 760 C C . GLY A 1 99 ? 4.489 -12.815 -13.909 1.00 93.88 99 GLY A C 1
ATOM 761 O O . GLY A 1 99 ? 3.779 -13.490 -13.156 1.00 93.88 99 GLY A O 1
ATOM 762 N N . VAL A 1 100 ? 5.577 -13.281 -14.518 1.00 90.69 100 VAL A N 1
ATOM 763 C CA . VAL A 1 100 ? 6.157 -14.612 -14.336 1.00 90.69 100 VAL A CA 1
ATOM 764 C C . VAL A 1 100 ? 7.128 -14.557 -13.168 1.00 90.69 100 VAL A C 1
ATOM 766 O O . VAL A 1 100 ? 7.970 -13.663 -13.091 1.00 90.69 100 VAL A O 1
ATOM 769 N N . VAL A 1 101 ? 7.014 -15.513 -12.249 1.00 89.56 101 VAL A N 1
ATOM 770 C CA . VAL A 1 101 ? 7.853 -15.542 -11.051 1.00 89.56 101 VAL A CA 1
ATOM 771 C C . VAL A 1 101 ? 9.048 -16.469 -11.231 1.00 89.56 101 VAL A C 1
ATOM 773 O O . VAL A 1 101 ? 8.891 -17.647 -11.554 1.00 89.56 101 VAL A O 1
ATOM 776 N N . PHE A 1 102 ? 10.234 -15.932 -10.968 1.00 88.38 102 PHE A N 1
ATOM 777 C CA . PHE A 1 102 ? 11.511 -16.630 -10.902 1.00 88.38 102 PHE A CA 1
ATOM 778 C C . PHE A 1 102 ? 12.011 -16.686 -9.447 1.00 88.38 102 PHE A C 1
ATOM 780 O O . PHE A 1 102 ? 11.485 -15.981 -8.583 1.00 88.38 102 PHE A O 1
ATOM 787 N N . PRO A 1 103 ? 13.024 -17.519 -9.133 1.00 85.56 103 PRO A N 1
ATOM 788 C CA . PRO A 1 103 ? 13.519 -17.662 -7.762 1.00 85.56 103 PRO A CA 1
ATOM 789 C C . PRO A 1 103 ? 14.017 -16.363 -7.109 1.00 85.56 103 PRO A C 1
ATOM 791 O O . PRO A 1 103 ? 13.976 -16.248 -5.887 1.00 85.56 103 PRO A O 1
ATOM 794 N N . ASP A 1 104 ? 14.508 -15.411 -7.900 1.00 87.19 104 ASP A N 1
ATOM 795 C CA . ASP A 1 104 ? 15.150 -14.176 -7.443 1.00 87.19 104 ASP A CA 1
ATOM 796 C C . ASP A 1 104 ? 14.454 -12.889 -7.926 1.00 87.19 104 ASP A C 1
ATOM 798 O O . ASP A 1 104 ? 14.758 -11.799 -7.433 1.00 87.19 104 ASP A O 1
ATOM 802 N N . HIS A 1 105 ? 13.503 -12.990 -8.859 1.00 92.31 105 HIS A N 1
ATOM 803 C CA . HIS A 1 105 ? 12.784 -11.841 -9.406 1.00 92.31 105 HIS A CA 1
ATOM 804 C C . HIS A 1 105 ? 11.428 -12.219 -10.016 1.00 92.31 105 HIS A C 1
ATOM 806 O O . HIS A 1 105 ? 11.101 -13.383 -10.215 1.00 92.31 105 HIS A O 1
ATOM 812 N N . VAL A 1 106 ? 10.630 -11.208 -10.335 1.00 94.06 106 VAL A N 1
ATOM 813 C CA . VAL A 1 106 ? 9.429 -11.300 -11.163 1.00 94.06 106 VAL A CA 1
ATOM 814 C C . VAL A 1 106 ? 9.722 -10.584 -12.472 1.00 94.06 106 VAL A C 1
ATOM 816 O O . VAL A 1 106 ? 10.260 -9.476 -12.456 1.00 94.06 106 VAL A O 1
ATOM 819 N N . GLU A 1 107 ? 9.360 -11.196 -13.591 1.00 95.06 107 GLU A N 1
ATOM 820 C CA . GLU A 1 107 ? 9.443 -10.574 -14.907 1.00 95.06 107 GLU A CA 1
ATOM 821 C C . GLU A 1 107 ? 8.042 -10.327 -15.458 1.00 95.06 107 GLU A C 1
ATOM 823 O O . GLU A 1 107 ? 7.185 -11.209 -15.469 1.00 95.06 107 GLU A O 1
ATOM 828 N N . PHE A 1 108 ? 7.816 -9.123 -15.954 1.00 95.19 108 PHE A N 1
ATOM 829 C CA . PHE A 1 108 ? 6.651 -8.776 -16.742 1.00 95.19 108 PHE A CA 1
ATOM 830 C C . PHE A 1 108 ? 7.155 -8.443 -18.135 1.00 95.19 108 PHE A C 1
ATOM 832 O O . PHE A 1 108 ? 7.957 -7.525 -18.286 1.00 95.19 108 PHE A O 1
ATOM 839 N N . ALA A 1 109 ? 6.695 -9.157 -19.152 1.00 92.12 109 ALA A N 1
ATOM 840 C CA . ALA A 1 109 ? 7.111 -8.884 -20.514 1.00 92.12 109 ALA A CA 1
ATOM 841 C C . ALA A 1 109 ? 5.947 -9.042 -21.483 1.00 92.12 109 ALA A C 1
ATOM 843 O O . ALA A 1 109 ? 5.123 -9.948 -21.360 1.00 92.12 109 ALA A O 1
ATOM 844 N N . SER A 1 110 ? 5.932 -8.177 -22.488 1.00 87.00 110 SER A N 1
ATOM 845 C CA . SER A 1 110 ? 5.148 -8.355 -23.700 1.00 87.00 110 SER A CA 1
ATOM 846 C C . SER A 1 110 ? 6.115 -8.305 -24.866 1.00 87.00 110 SER A C 1
ATOM 848 O O . SER A 1 110 ? 6.674 -7.251 -25.172 1.00 87.00 110 SER A O 1
ATOM 850 N N . GLN A 1 111 ? 6.324 -9.450 -25.505 1.00 80.25 111 GLN A N 1
ATOM 851 C CA . GLN A 1 111 ? 7.056 -9.521 -26.760 1.00 80.25 111 GLN A CA 1
ATOM 852 C C . GLN A 1 111 ? 6.041 -9.573 -27.888 1.00 80.25 111 GLN A C 1
ATOM 854 O O . GLN A 1 111 ? 5.210 -10.481 -27.932 1.00 80.25 111 GLN A O 1
ATOM 859 N N . SER A 1 112 ? 6.109 -8.606 -28.797 1.00 76.44 112 SER A N 1
ATOM 860 C CA . SER A 1 112 ? 5.398 -8.762 -30.052 1.00 76.44 112 SER A CA 1
ATOM 861 C C . SER A 1 112 ? 6.174 -9.697 -30.987 1.00 76.44 112 SER A C 1
ATOM 863 O O . SER A 1 112 ? 7.400 -9.593 -31.073 1.00 76.44 112 SER A O 1
ATOM 865 N N . PRO A 1 113 ? 5.487 -10.582 -31.734 1.00 74.75 113 PRO A N 1
ATOM 866 C CA . PRO A 1 113 ? 6.110 -11.346 -32.809 1.00 74.75 113 PRO A CA 1
ATOM 867 C C . PRO A 1 113 ? 6.593 -10.475 -33.983 1.00 74.75 113 PRO A C 1
ATOM 869 O O . PRO A 1 113 ? 7.367 -10.962 -34.808 1.00 74.75 113 PRO A O 1
ATOM 872 N N . LEU A 1 114 ? 6.140 -9.219 -34.095 1.00 78.19 114 LEU A N 1
ATOM 873 C CA . LEU A 1 114 ? 6.502 -8.315 -35.185 1.00 78.19 114 LEU A CA 1
ATOM 874 C C . LEU A 1 114 ? 7.462 -7.211 -34.702 1.00 78.19 114 LEU A C 1
ATOM 876 O O . LEU A 1 114 ? 7.182 -6.566 -33.695 1.00 78.19 114 LEU A O 1
ATOM 880 N N . PRO A 1 115 ? 8.543 -6.895 -35.448 1.00 71.38 115 PRO A N 1
ATOM 881 C CA . PRO A 1 115 ? 9.537 -5.889 -35.042 1.00 71.38 115 PRO A CA 1
ATOM 882 C C . PRO A 1 115 ? 9.006 -4.458 -34.867 1.00 71.38 115 PRO A C 1
ATOM 884 O O . PRO A 1 115 ? 9.718 -3.603 -34.356 1.00 71.38 115 PRO A O 1
ATOM 887 N N . GLN A 1 116 ? 7.806 -4.172 -35.373 1.00 74.75 116 GLN A N 1
ATOM 888 C CA . GLN A 1 116 ? 7.209 -2.830 -35.407 1.00 74.75 116 GLN A CA 1
ATOM 889 C C . GLN A 1 116 ? 6.151 -2.625 -34.322 1.00 74.75 116 GLN A C 1
ATOM 891 O O . GLN A 1 116 ? 5.628 -1.524 -34.162 1.00 74.75 116 GLN A O 1
ATOM 896 N N . GLU A 1 117 ? 5.798 -3.683 -33.605 1.00 80.69 117 GLU A N 1
ATOM 897 C CA . GLU A 1 117 ? 4.798 -3.621 -32.554 1.00 80.69 117 GLU A CA 1
ATOM 898 C C . GLU A 1 117 ? 5.446 -3.283 -31.206 1.00 80.69 117 GLU A C 1
ATOM 900 O O . GLU A 1 117 ? 6.607 -3.622 -30.961 1.00 80.69 117 GLU A O 1
ATOM 905 N N . PRO A 1 118 ? 4.698 -2.619 -30.313 1.00 83.19 118 PRO A N 1
ATOM 906 C CA . PRO A 1 118 ? 5.203 -2.248 -29.007 1.00 83.19 118 PRO A CA 1
ATOM 907 C C . PRO A 1 118 ? 5.573 -3.486 -28.186 1.00 83.19 118 PRO A C 1
ATOM 909 O O . PRO A 1 118 ? 4.805 -4.440 -28.057 1.00 83.19 118 PRO A O 1
ATOM 912 N N . SER A 1 119 ? 6.751 -3.429 -27.585 1.00 89.38 119 SER A N 1
ATOM 913 C CA . SER A 1 119 ? 7.280 -4.412 -26.655 1.00 89.38 119 SER A CA 1
ATOM 914 C C . SER A 1 119 ? 7.678 -3.727 -25.359 1.00 89.38 119 SER A C 1
ATOM 916 O O . SER A 1 119 ? 7.970 -2.533 -25.317 1.00 89.38 119 SER A O 1
ATOM 918 N N . TRP A 1 120 ? 7.667 -4.473 -24.269 1.00 91.31 120 TRP A N 1
ATOM 919 C CA . TRP A 1 120 ? 8.118 -3.960 -22.987 1.00 91.31 120 TRP A CA 1
ATOM 920 C C . TRP A 1 120 ? 8.571 -5.111 -22.101 1.00 91.31 120 TRP A C 1
ATOM 922 O O . TRP A 1 120 ? 8.103 -6.241 -22.246 1.00 91.31 120 TRP A O 1
ATOM 932 N N . SER A 1 121 ? 9.495 -4.820 -21.192 1.00 94.94 121 SER A N 1
ATOM 933 C CA . SER A 1 121 ? 9.993 -5.772 -20.201 1.00 94.94 121 SER A CA 1
ATOM 934 C C . SER A 1 121 ? 10.317 -5.030 -18.912 1.00 94.94 121 SER A C 1
ATOM 936 O O . SER A 1 121 ? 10.918 -3.957 -18.940 1.00 94.94 121 SER A O 1
ATOM 938 N N . TYR A 1 122 ? 9.866 -5.584 -17.795 1.00 96.38 122 TYR A N 1
ATOM 939 C CA . TYR A 1 122 ? 10.072 -5.082 -16.446 1.00 96.38 122 TYR A CA 1
ATOM 940 C C . TYR A 1 122 ? 10.506 -6.225 -15.547 1.00 96.38 122 TYR A C 1
ATOM 942 O O . TYR A 1 122 ? 9.891 -7.288 -15.532 1.00 96.38 122 TYR A O 1
ATOM 950 N N . THR A 1 123 ? 11.522 -5.970 -14.740 1.00 96.44 123 THR A N 1
ATOM 951 C CA . THR A 1 123 ? 12.020 -6.886 -13.724 1.00 96.44 123 THR A CA 1
ATOM 952 C C . THR A 1 123 ? 11.818 -6.266 -12.352 1.00 96.44 123 THR A C 1
ATOM 954 O O . THR A 1 123 ? 12.142 -5.099 -12.137 1.00 96.44 123 THR A O 1
ATOM 957 N N . VAL A 1 124 ? 11.305 -7.058 -11.414 1.00 95.69 124 VAL A N 1
ATOM 958 C CA . VAL A 1 124 ? 11.107 -6.682 -10.012 1.00 95.69 124 VAL A CA 1
ATOM 959 C C . VAL A 1 124 ? 11.809 -7.708 -9.136 1.00 95.69 124 VAL A C 1
ATOM 961 O O . VAL A 1 124 ? 11.412 -8.867 -9.107 1.00 95.69 124 VAL A O 1
ATOM 964 N N . SER A 1 125 ? 12.835 -7.306 -8.399 1.00 93.06 125 SER A N 1
ATOM 965 C CA . SER A 1 125 ? 13.546 -8.175 -7.456 1.00 93.06 125 SER A CA 1
ATOM 966 C C . SER A 1 125 ? 13.393 -7.677 -6.023 1.00 93.06 125 SER A C 1
ATOM 968 O O . SER A 1 125 ? 13.144 -6.495 -5.777 1.00 93.06 125 SER A O 1
ATOM 970 N N . ASN A 1 126 ? 13.522 -8.580 -5.050 1.00 87.12 126 ASN A N 1
ATOM 971 C CA . ASN A 1 126 ? 13.587 -8.180 -3.647 1.00 87.12 126 ASN A CA 1
ATOM 972 C C . ASN A 1 126 ? 14.997 -7.652 -3.336 1.00 87.12 126 ASN A C 1
ATOM 974 O O . ASN A 1 126 ? 15.999 -8.290 -3.650 1.00 87.12 126 ASN A O 1
ATOM 978 N N . SER A 1 127 ? 15.081 -6.487 -2.700 1.00 79.00 127 SER A N 1
ATOM 979 C CA . SER A 1 127 ? 16.333 -5.879 -2.261 1.00 79.00 127 SER A CA 1
ATOM 980 C C . SER A 1 127 ? 16.193 -5.401 -0.820 1.00 79.00 127 SER A C 1
ATOM 982 O O . SER A 1 127 ? 15.495 -4.426 -0.564 1.00 79.00 127 SER A O 1
ATOM 984 N N . ALA A 1 128 ? 16.883 -6.068 0.115 1.00 69.88 128 ALA A N 1
ATOM 985 C CA . ALA A 1 128 ? 17.123 -5.643 1.504 1.00 69.88 128 ALA A CA 1
ATOM 986 C C . ALA A 1 128 ? 15.975 -4.849 2.182 1.00 69.88 128 ALA A C 1
ATOM 988 O O . ALA A 1 128 ? 16.206 -3.786 2.757 1.00 69.88 128 ALA A O 1
ATOM 989 N N . GLY A 1 129 ? 14.742 -5.371 2.137 1.00 69.56 129 GLY A N 1
ATOM 990 C CA . GLY A 1 129 ? 13.566 -4.743 2.763 1.00 69.56 129 GLY A CA 1
ATOM 991 C C . GLY A 1 129 ? 12.667 -3.933 1.817 1.00 69.56 129 GLY A C 1
ATOM 992 O O . GLY A 1 129 ? 11.783 -3.213 2.284 1.00 69.56 129 GLY A O 1
ATOM 993 N N . GLY A 1 130 ? 12.862 -4.059 0.505 1.00 87.19 130 GLY A N 1
ATOM 994 C CA . GLY A 1 130 ? 12.082 -3.377 -0.520 1.00 87.19 130 GLY A CA 1
ATOM 995 C C . GLY A 1 130 ? 12.123 -4.079 -1.879 1.00 87.19 130 GLY A C 1
ATOM 996 O O . GLY A 1 130 ? 12.606 -5.200 -2.007 1.00 87.19 130 GLY A O 1
ATOM 997 N N . LEU A 1 131 ? 11.608 -3.404 -2.900 1.00 93.94 131 LEU A N 1
ATOM 998 C CA . LEU A 1 131 ? 11.691 -3.803 -4.298 1.00 93.94 131 LEU A CA 1
ATOM 999 C C . LEU A 1 131 ? 12.810 -3.035 -4.988 1.00 93.94 131 LEU A C 1
ATOM 1001 O O . LEU A 1 131 ? 12.996 -1.841 -4.739 1.00 93.94 131 LEU A O 1
ATOM 1005 N N . ARG A 1 132 ? 13.498 -3.711 -5.901 1.00 95.50 132 ARG A N 1
ATOM 1006 C CA . ARG A 1 132 ? 14.307 -3.088 -6.940 1.00 95.50 132 ARG A CA 1
ATOM 1007 C C . ARG A 1 132 ? 13.661 -3.353 -8.290 1.00 95.50 132 ARG A C 1
ATOM 1009 O O . ARG A 1 132 ? 13.261 -4.483 -8.556 1.00 95.50 132 ARG A O 1
ATOM 1016 N N . MET A 1 133 ? 13.528 -2.317 -9.112 1.00 96.06 133 MET A N 1
ATOM 1017 C CA . MET A 1 133 ? 12.834 -2.413 -10.391 1.00 96.06 133 MET A CA 1
ATOM 1018 C C . MET A 1 133 ? 13.604 -1.720 -11.502 1.00 96.06 133 MET A C 1
ATOM 1020 O O . MET A 1 133 ? 14.101 -0.601 -11.345 1.00 96.06 133 MET A O 1
ATOM 1024 N N . ASP A 1 134 ? 13.636 -2.395 -12.637 1.00 96.94 134 ASP A N 1
ATOM 1025 C CA . ASP A 1 134 ? 14.193 -1.925 -13.892 1.00 96.94 134 ASP A CA 1
ATOM 1026 C C . ASP A 1 134 ? 13.217 -2.332 -14.994 1.00 96.94 134 ASP A C 1
ATOM 1028 O O . ASP A 1 134 ? 12.593 -3.390 -14.922 1.00 96.94 134 ASP A O 1
ATOM 1032 N N . GLY A 1 135 ? 13.049 -1.502 -16.012 1.00 95.38 135 GLY A N 1
ATOM 1033 C CA . GLY A 1 135 ? 12.192 -1.874 -17.123 1.00 95.38 135 GLY A CA 1
ATOM 1034 C C . GLY A 1 135 ? 12.187 -0.855 -18.233 1.00 95.38 135 GLY A C 1
ATOM 1035 O O . GLY A 1 135 ? 12.642 0.273 -18.075 1.00 95.38 135 GLY A O 1
ATOM 1036 N N . TYR A 1 136 ? 11.673 -1.256 -19.379 1.00 93.38 136 TYR A N 1
ATOM 1037 C CA . TYR A 1 136 ? 11.564 -0.399 -20.541 1.00 93.38 136 TYR A CA 1
ATOM 1038 C C . TYR A 1 136 ? 10.320 -0.739 -21.341 1.00 93.38 136 TYR A C 1
ATOM 1040 O O . TYR A 1 136 ? 9.765 -1.834 -21.256 1.00 93.38 136 TYR A O 1
ATOM 1048 N N . PHE A 1 137 ? 9.904 0.233 -22.132 1.00 90.62 137 PHE A N 1
ATOM 1049 C CA . PHE A 1 137 ? 8.934 0.085 -23.196 1.00 90.62 137 PHE A CA 1
ATOM 1050 C C . PHE A 1 137 ? 9.577 0.592 -24.474 1.00 90.62 137 PHE A C 1
ATOM 1052 O O . PHE A 1 137 ? 10.187 1.662 -24.475 1.00 90.62 137 PHE A O 1
ATOM 1059 N N . ASP A 1 138 ? 9.425 -0.171 -25.541 1.00 86.62 138 ASP A N 1
ATOM 1060 C CA . ASP A 1 138 ? 9.908 0.135 -26.874 1.00 86.62 138 ASP A CA 1
ATOM 1061 C C . ASP A 1 138 ? 8.768 -0.064 -27.866 1.00 86.62 138 ASP A C 1
ATOM 1063 O O . ASP A 1 138 ? 8.262 -1.171 -28.030 1.00 86.62 138 ASP A O 1
ATOM 1067 N N . GLY A 1 139 ? 8.317 1.006 -28.499 1.00 78.44 139 GLY A N 1
ATOM 1068 C CA . GLY A 1 139 ? 7.187 0.946 -29.406 1.00 78.44 139 GLY A CA 1
ATOM 1069 C C . GLY A 1 139 ? 6.854 2.300 -29.995 1.00 78.44 139 GLY A C 1
ATOM 1070 O O . GLY A 1 139 ? 6.987 3.335 -29.343 1.00 78.44 139 GLY A O 1
ATOM 1071 N N . ALA A 1 140 ? 6.366 2.290 -31.233 1.00 66.69 140 ALA A N 1
ATOM 1072 C CA . ALA A 1 140 ? 5.834 3.483 -31.866 1.00 66.69 140 ALA A CA 1
ATOM 1073 C C . ALA A 1 140 ? 4.528 3.887 -31.164 1.00 66.69 140 ALA A C 1
ATOM 1075 O O . ALA A 1 140 ? 3.440 3.438 -31.528 1.00 66.69 140 ALA A O 1
ATOM 1076 N N . ALA A 1 141 ? 4.616 4.745 -30.146 1.00 56.84 141 ALA A N 1
ATOM 1077 C CA . ALA A 1 141 ? 3.455 5.531 -29.767 1.00 56.84 141 ALA A CA 1
ATOM 1078 C C . ALA A 1 141 ? 3.091 6.405 -30.975 1.00 56.84 141 ALA A C 1
ATOM 1080 O O . ALA A 1 141 ? 3.966 6.840 -31.723 1.00 56.84 141 ALA A O 1
ATOM 1081 N N . THR A 1 142 ? 1.808 6.674 -31.197 1.00 60.31 142 THR A N 1
ATOM 1082 C CA . THR A 1 142 ? 1.361 7.644 -32.203 1.00 60.31 142 THR A CA 1
ATOM 1083 C C . THR A 1 142 ? 1.915 9.036 -31.837 1.00 60.31 142 THR A C 1
ATOM 1085 O O . THR A 1 142 ? 1.254 9.795 -31.131 1.00 60.31 142 THR A O 1
ATOM 1088 N N . GLY A 1 143 ? 3.161 9.354 -32.211 1.00 61.66 143 GLY A N 1
ATOM 1089 C CA . GLY A 1 143 ? 3.894 10.533 -31.735 1.00 61.66 143 GLY A CA 1
ATOM 1090 C C . GLY A 1 143 ? 5.417 10.467 -31.944 1.00 61.66 143 GLY A C 1
ATOM 1091 O O . GLY A 1 143 ? 5.926 9.611 -32.654 1.00 61.66 143 GLY A O 1
ATOM 1092 N N . LEU A 1 144 ? 6.145 11.414 -31.337 1.00 62.47 144 LEU A N 1
ATOM 1093 C CA . LEU A 1 144 ? 7.608 11.573 -31.459 1.00 62.47 144 LEU A CA 1
ATOM 1094 C C . LEU A 1 144 ? 8.426 10.645 -30.540 1.00 62.47 144 LEU A C 1
ATOM 1096 O O . LEU A 1 144 ? 9.642 10.542 -30.687 1.00 62.47 144 LEU A O 1
ATOM 1100 N N . PHE A 1 145 ? 7.783 10.018 -29.558 1.00 60.72 145 PHE A N 1
ATOM 1101 C CA . PHE A 1 145 ? 8.454 9.216 -28.539 1.00 60.72 145 PHE A CA 1
ATOM 1102 C C . PHE A 1 145 ? 8.307 7.737 -28.864 1.00 60.72 145 PHE A C 1
ATOM 1104 O O . PHE A 1 145 ? 7.193 7.253 -29.057 1.00 60.72 145 PHE A O 1
ATOM 1111 N N . THR A 1 146 ? 9.434 7.036 -28.898 1.00 76.88 146 THR A N 1
ATOM 1112 C CA . THR A 1 146 ? 9.494 5.619 -29.276 1.00 76.88 146 THR A CA 1
ATOM 1113 C C . THR A 1 146 ? 9.899 4.712 -28.125 1.00 76.88 146 THR A C 1
ATOM 1115 O O . THR A 1 146 ? 9.716 3.503 -28.201 1.00 76.88 146 THR A O 1
ATOM 1118 N N . ARG A 1 147 ? 10.434 5.273 -27.033 1.00 87.12 147 ARG A N 1
ATOM 1119 C CA . ARG A 1 147 ? 10.939 4.481 -25.911 1.00 87.12 147 ARG A CA 1
ATOM 1120 C C . ARG A 1 147 ? 10.862 5.242 -24.594 1.00 87.12 147 ARG A C 1
ATOM 1122 O O . ARG A 1 147 ? 11.115 6.445 -24.543 1.00 87.12 147 ARG A O 1
ATOM 1129 N N . PHE A 1 148 ? 10.590 4.526 -23.510 1.00 91.19 148 PHE A N 1
ATOM 1130 C CA . PHE A 1 148 ? 10.836 4.992 -22.145 1.00 91.19 148 PHE A CA 1
ATOM 1131 C C . PHE A 1 148 ? 11.376 3.857 -21.278 1.00 91.19 148 PHE A C 1
ATOM 1133 O O . PHE A 1 148 ? 11.292 2.687 -21.646 1.00 91.19 148 PHE A O 1
ATOM 1140 N N . ALA A 1 149 ? 11.950 4.197 -20.130 1.00 94.00 149 ALA A N 1
ATOM 1141 C CA . ALA A 1 149 ? 12.582 3.239 -19.244 1.00 94.00 149 ALA A CA 1
ATOM 1142 C C . ALA A 1 149 ? 12.609 3.739 -17.809 1.00 94.00 149 ALA A C 1
ATOM 1144 O O . ALA A 1 149 ? 12.780 4.926 -17.535 1.00 94.00 149 ALA A O 1
ATOM 1145 N N . HIS A 1 150 ? 12.495 2.779 -16.912 1.00 96.12 150 HIS A N 1
ATOM 1146 C CA . HIS A 1 150 ? 12.754 2.902 -15.500 1.00 96.12 150 HIS A CA 1
ATOM 1147 C C . HIS A 1 150 ? 14.079 2.226 -15.188 1.00 96.12 150 HIS A C 1
ATOM 1149 O O . HIS A 1 150 ? 14.318 1.094 -15.604 1.00 96.12 150 HIS A O 1
ATOM 1155 N N . SER A 1 151 ? 14.934 2.915 -14.445 1.00 95.75 151 SER A N 1
ATOM 1156 C CA . SER A 1 151 ? 16.246 2.398 -14.069 1.00 95.75 151 SER A CA 1
ATOM 1157 C C . SER A 1 151 ? 16.480 2.550 -12.577 1.00 95.75 151 SER A C 1
ATOM 1159 O O . SER A 1 151 ? 16.317 3.650 -12.035 1.00 95.75 151 SER A O 1
ATOM 1161 N N . ASN A 1 152 ? 16.939 1.476 -11.941 1.00 94.94 152 ASN A N 1
ATOM 1162 C CA . ASN A 1 152 ? 17.361 1.429 -10.549 1.00 94.94 152 ASN A CA 1
ATOM 1163 C C . ASN A 1 152 ? 16.306 2.001 -9.588 1.00 94.94 152 ASN A C 1
ATOM 1165 O O . ASN A 1 152 ? 16.645 2.730 -8.650 1.00 94.94 152 ASN A O 1
ATOM 1169 N N . ILE A 1 153 ? 15.024 1.713 -9.833 1.00 96.50 153 ILE A N 1
ATOM 1170 C CA . ILE A 1 153 ? 13.989 2.099 -8.880 1.00 96.50 153 ILE A CA 1
ATOM 1171 C C . ILE A 1 153 ? 14.170 1.257 -7.631 1.00 96.50 153 ILE A C 1
ATOM 1173 O O . ILE A 1 153 ? 14.229 0.035 -7.706 1.00 96.50 153 ILE A O 1
ATOM 1177 N N . VAL A 1 154 ? 14.220 1.915 -6.482 1.00 95.62 154 VAL A N 1
ATOM 1178 C CA . VAL A 1 154 ? 14.171 1.279 -5.171 1.00 95.62 154 VAL A CA 1
ATOM 1179 C C . VAL A 1 154 ? 12.895 1.737 -4.493 1.00 95.62 154 VAL A C 1
ATOM 1181 O O . VAL A 1 154 ? 12.633 2.939 -4.415 1.00 95.62 154 VAL A O 1
ATOM 1184 N N . ALA A 1 155 ? 12.099 0.790 -4.008 1.00 95.38 155 ALA A N 1
ATOM 1185 C CA . ALA A 1 155 ? 10.861 1.075 -3.305 1.00 95.38 155 ALA A CA 1
ATOM 1186 C C . ALA A 1 155 ? 10.785 0.291 -1.995 1.00 95.38 155 ALA A C 1
ATOM 1188 O O . ALA A 1 155 ? 11.080 -0.895 -1.952 1.00 95.38 155 ALA A O 1
ATOM 1189 N N . VAL A 1 156 ? 10.373 0.935 -0.909 1.00 93.00 156 VAL A N 1
ATOM 1190 C CA . VAL A 1 156 ? 10.276 0.309 0.417 1.00 93.00 156 VAL A CA 1
ATOM 1191 C C . VAL A 1 156 ? 8.822 -0.009 0.713 1.00 93.00 156 VAL A C 1
ATOM 1193 O O . VAL A 1 156 ? 7.954 0.819 0.439 1.00 93.00 156 VAL A O 1
ATOM 1196 N N . LEU A 1 157 ? 8.546 -1.187 1.283 1.00 90.81 157 LEU A N 1
ATOM 1197 C CA . LEU A 1 157 ? 7.181 -1.572 1.639 1.00 90.81 157 LEU A CA 1
ATOM 1198 C C . LEU A 1 157 ? 6.601 -0.524 2.593 1.00 90.81 157 LEU A C 1
ATOM 1200 O O . LEU A 1 157 ? 7.112 -0.305 3.695 1.00 90.81 157 LEU A O 1
ATOM 1204 N N . VAL A 1 158 ? 5.522 0.129 2.171 1.00 88.25 158 VAL A N 1
ATOM 1205 C CA . VAL A 1 158 ? 4.724 0.962 3.057 1.00 88.25 158 VAL A CA 1
ATOM 1206 C C . VAL A 1 158 ? 4.065 -0.011 4.004 1.00 88.25 158 VAL A C 1
ATOM 1208 O O . VAL A 1 158 ? 3.161 -0.753 3.621 1.00 88.25 158 VAL A O 1
ATOM 1211 N N . ALA A 1 159 ? 4.546 -0.036 5.246 1.00 73.94 159 ALA A N 1
ATOM 1212 C CA . ALA A 1 159 ? 3.890 -0.810 6.280 1.00 73.94 159 ALA A CA 1
ATOM 1213 C C . ALA A 1 159 ? 2.394 -0.475 6.220 1.00 73.94 159 ALA A C 1
ATOM 1215 O O . ALA A 1 159 ? 2.040 0.713 6.207 1.00 73.94 159 ALA A O 1
ATOM 1216 N N . ALA A 1 160 ? 1.544 -1.501 6.135 1.00 65.31 160 ALA A N 1
ATOM 1217 C CA . ALA A 1 160 ? 0.103 -1.311 6.073 1.00 65.31 160 ALA A CA 1
ATOM 1218 C C . ALA A 1 160 ? -0.310 -0.356 7.197 1.00 65.31 160 ALA A C 1
ATOM 1220 O O . ALA A 1 160 ? 0.202 -0.469 8.321 1.00 65.31 160 ALA A O 1
ATOM 1221 N N . VAL A 1 161 ? -1.160 0.630 6.891 1.00 65.94 161 VAL A N 1
ATOM 1222 C CA . VAL A 1 161 ? -1.748 1.466 7.941 1.00 65.94 161 VAL A CA 1
ATOM 1223 C C . VAL A 1 161 ? -2.448 0.489 8.881 1.00 65.94 161 VAL A C 1
ATOM 1225 O O . VAL A 1 161 ? -3.337 -0.228 8.421 1.00 65.94 161 VAL A O 1
ATOM 1228 N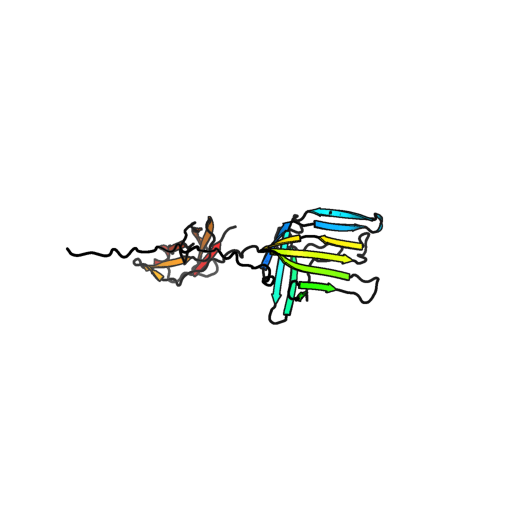 N . PRO A 1 162 ? -2.005 0.370 10.143 1.00 69.31 162 PRO A N 1
ATOM 1229 C CA . PRO A 1 162 ? -2.602 -0.586 11.051 1.00 69.31 162 PRO A CA 1
ATOM 1230 C C . PRO A 1 162 ? -4.083 -0.253 11.170 1.00 69.31 162 PRO A C 1
ATOM 1232 O O . PRO A 1 162 ? -4.436 0.897 11.442 1.00 69.31 162 PRO A O 1
ATOM 1235 N N . ILE A 1 163 ? -4.934 -1.231 10.868 1.00 80.38 163 ILE A N 1
ATOM 1236 C CA . ILE A 1 163 ? -6.375 -1.076 11.016 1.00 80.38 163 ILE A CA 1
ATOM 1237 C C . ILE A 1 163 ? -6.662 -1.295 12.499 1.00 80.38 163 ILE A C 1
ATOM 1239 O O . ILE A 1 163 ? -6.417 -2.405 12.984 1.00 80.38 163 ILE A O 1
ATOM 1243 N N . PRO A 1 164 ? -7.160 -0.280 13.225 1.00 89.06 164 PRO A N 1
ATOM 1244 C CA . PRO A 1 164 ? -7.439 -0.444 14.637 1.00 89.06 164 PRO A CA 1
ATOM 1245 C C . PRO A 1 164 ? -8.512 -1.511 14.833 1.00 89.06 164 PRO A C 1
ATOM 1247 O O . PRO A 1 164 ? -9.545 -1.505 14.161 1.00 89.06 164 PRO A O 1
ATOM 1250 N N . THR A 1 165 ? -8.269 -2.434 15.756 1.00 91.81 165 THR A N 1
ATOM 1251 C CA . THR A 1 165 ? -9.197 -3.530 16.063 1.00 91.81 165 THR A CA 1
ATOM 1252 C C . THR A 1 165 ? -9.638 -3.460 17.510 1.00 91.81 165 THR A C 1
ATOM 1254 O O . THR A 1 165 ? -8.821 -3.182 18.386 1.00 91.81 165 THR A O 1
ATOM 1257 N N . PHE A 1 166 ? -10.899 -3.783 17.776 1.00 95.38 166 PHE A N 1
ATOM 1258 C CA . PHE A 1 166 ? -11.416 -3.845 19.138 1.00 95.38 166 PHE A CA 1
ATOM 1259 C C . PHE A 1 166 ? -11.211 -5.217 19.775 1.00 95.38 166 PHE A C 1
ATOM 1261 O O . PHE A 1 166 ? -11.318 -6.253 19.117 1.00 95.38 166 PHE A O 1
ATOM 1268 N N . SER A 1 167 ? -10.992 -5.222 21.088 1.00 96.06 167 SER A N 1
ATOM 1269 C CA . SER A 1 167 ? -11.311 -6.374 21.924 1.00 96.06 167 SER A CA 1
ATOM 1270 C C . SER A 1 167 ? -12.811 -6.670 21.877 1.00 96.06 167 SER A C 1
ATOM 1272 O O . SER A 1 167 ? -13.622 -5.825 21.489 1.00 96.06 167 SER A O 1
ATOM 1274 N N . ALA A 1 168 ? -13.209 -7.842 22.373 1.00 94.62 168 ALA A N 1
ATOM 1275 C CA . ALA A 1 168 ? -14.608 -8.048 22.727 1.00 94.62 168 ALA A CA 1
ATOM 1276 C C . ALA A 1 168 ? -15.053 -6.945 23.715 1.00 94.62 168 ALA A C 1
ATOM 1278 O O . ALA A 1 168 ? -14.317 -6.672 24.674 1.00 94.62 168 ALA A O 1
ATOM 1279 N N . PRO A 1 169 ? -16.208 -6.293 23.488 1.00 93.75 169 PRO A N 1
ATOM 1280 C CA . PRO A 1 169 ? -16.738 -5.322 24.430 1.00 93.75 169 PRO A CA 1
ATOM 1281 C C . PRO A 1 169 ? -17.153 -6.020 25.723 1.00 93.75 169 PRO A C 1
ATOM 1283 O O . PRO A 1 169 ? -17.713 -7.119 25.704 1.00 93.75 169 PRO A O 1
ATOM 1286 N N . ARG A 1 170 ? -16.898 -5.365 26.852 1.00 94.94 170 ARG A N 1
ATOM 1287 C CA . ARG A 1 170 ? -17.290 -5.814 28.191 1.00 94.94 170 ARG A CA 1
ATOM 1288 C C . ARG A 1 170 ? -18.058 -4.715 28.920 1.00 94.94 170 ARG A C 1
ATOM 1290 O O . ARG A 1 170 ? -17.917 -3.541 28.597 1.00 94.94 170 ARG A O 1
ATOM 1297 N N . GLY A 1 171 ? -18.876 -5.095 29.896 1.00 92.81 171 GLY A N 1
ATOM 1298 C CA . GLY A 1 171 ? -19.470 -4.143 30.834 1.00 92.81 171 GLY A CA 1
ATOM 1299 C C . GLY A 1 171 ? -18.491 -3.831 31.964 1.00 92.81 171 GLY A C 1
ATOM 1300 O O . GLY A 1 171 ? -17.902 -4.747 32.537 1.00 92.81 171 GLY A O 1
ATOM 1301 N N . SER A 1 172 ? -18.323 -2.557 32.292 1.00 92.62 172 SER A N 1
ATOM 1302 C CA . SER A 1 172 ? -17.571 -2.111 33.461 1.00 92.62 172 SER A CA 1
ATOM 1303 C C . SER A 1 172 ? -18.410 -2.252 34.738 1.00 92.62 172 SER A C 1
ATOM 1305 O O . SER A 1 172 ? -19.623 -2.472 34.691 1.00 92.62 172 SER A O 1
ATOM 1307 N N . GLY A 1 173 ? -17.788 -2.055 35.905 1.00 88.38 173 GLY A N 1
ATOM 1308 C CA . GLY A 1 173 ? -18.498 -2.052 37.192 1.00 88.38 173 GLY A CA 1
ATOM 1309 C C . GLY A 1 173 ? -19.600 -0.986 37.310 1.00 88.38 173 GLY A C 1
ATOM 1310 O O . GLY A 1 173 ? -20.473 -1.114 38.161 1.00 88.38 173 GLY A O 1
ATOM 1311 N N . SER A 1 174 ? -19.597 0.039 36.446 1.00 89.25 174 SER A N 1
ATOM 1312 C CA . SER A 1 174 ? -20.656 1.055 36.362 1.00 89.25 174 SER A CA 1
ATOM 1313 C C . SER A 1 174 ? -21.718 0.759 35.294 1.00 89.25 174 SER A C 1
ATOM 1315 O O . SER A 1 174 ? -22.586 1.594 35.049 1.00 89.25 174 SER A O 1
ATOM 1317 N N . GLY A 1 175 ? -21.650 -0.402 34.635 1.00 89.62 175 GLY A N 1
ATOM 1318 C CA . GLY A 1 175 ? -22.539 -0.784 33.535 1.00 89.62 175 GLY A CA 1
ATOM 1319 C C . GLY A 1 175 ? -22.197 -0.133 32.191 1.00 89.62 175 GLY A C 1
ATOM 1320 O O . GLY A 1 175 ? -22.900 -0.362 31.210 1.00 89.62 175 GLY A O 1
ATOM 1321 N N . ALA A 1 176 ? -21.132 0.668 32.124 1.00 95.31 176 ALA A N 1
ATOM 1322 C CA . ALA A 1 176 ? -20.669 1.259 30.875 1.00 95.31 176 ALA A CA 1
ATOM 1323 C C . ALA A 1 176 ? -19.962 0.212 30.008 1.00 95.31 176 ALA A C 1
ATOM 1325 O O . ALA A 1 176 ? -19.260 -0.653 30.524 1.00 95.31 176 ALA A O 1
ATOM 1326 N N . ILE A 1 177 ? -20.094 0.316 28.689 1.00 96.44 177 ILE A N 1
ATOM 1327 C CA . ILE A 1 177 ? -19.314 -0.493 27.752 1.00 96.44 177 ILE A CA 1
ATOM 1328 C C . ILE A 1 177 ? -17.846 -0.051 27.796 1.00 96.44 177 ILE A C 1
ATOM 1330 O O . ILE A 1 177 ? -17.542 1.142 27.764 1.00 96.44 177 ILE A O 1
ATOM 1334 N N . GLU A 1 178 ? -16.946 -1.026 27.849 1.00 97.38 178 GLU A N 1
ATOM 1335 C CA . GLU A 1 178 ? -15.497 -0.871 27.831 1.00 97.38 178 GLU A CA 1
ATOM 1336 C C . GLU A 1 178 ? -14.885 -1.845 26.814 1.00 97.38 178 GLU A C 1
ATOM 1338 O O . GLU A 1 178 ? -15.354 -2.975 26.650 1.00 97.38 178 GLU A O 1
ATOM 1343 N N . PHE A 1 179 ? -13.838 -1.414 26.119 1.00 97.00 179 PHE A N 1
ATOM 1344 C CA . PHE A 1 179 ? -13.037 -2.251 25.230 1.00 97.00 179 PHE A CA 1
ATOM 1345 C C . PHE A 1 179 ? -11.643 -1.656 25.039 1.00 97.00 179 PHE A C 1
ATOM 1347 O O . PHE A 1 179 ? -11.400 -0.480 25.304 1.00 97.00 179 PHE A O 1
ATOM 1354 N N . THR A 1 180 ? -10.736 -2.477 24.525 1.00 96.81 180 THR A N 1
ATOM 1355 C CA . THR A 1 180 ? -9.377 -2.075 24.171 1.00 96.81 180 THR A CA 1
ATOM 1356 C C . THR A 1 180 ? -9.249 -1.983 22.652 1.00 96.81 180 THR A C 1
ATOM 1358 O O . THR A 1 180 ? -9.725 -2.859 21.929 1.00 96.81 180 THR A O 1
ATOM 1361 N N . VAL A 1 181 ? -8.601 -0.931 22.157 1.00 95.88 181 VAL A N 1
ATOM 1362 C CA . VAL A 1 181 ? -8.234 -0.765 20.747 1.00 95.88 181 VAL A CA 1
ATOM 1363 C C . VAL A 1 181 ? -6.777 -1.180 20.562 1.00 95.88 181 VAL A C 1
ATOM 1365 O O . VAL A 1 181 ? -5.897 -0.638 21.227 1.00 95.88 181 VAL A O 1
ATOM 1368 N N . PHE A 1 182 ? -6.524 -2.113 19.650 1.00 92.69 182 PHE A N 1
ATOM 1369 C CA . PHE A 1 182 ? -5.197 -2.623 19.290 1.00 92.69 182 PHE A CA 1
ATOM 1370 C C . PHE A 1 182 ? -4.811 -2.223 17.868 1.00 92.69 182 PHE A C 1
ATOM 1372 O O . PHE A 1 182 ? -5.597 -1.590 17.163 1.00 92.69 182 PHE A O 1
ATOM 1379 N N . ASN A 1 183 ? -3.628 -2.673 17.434 1.00 87.88 183 ASN A N 1
ATOM 1380 C CA . ASN A 1 183 ? -3.137 -2.523 16.066 1.00 87.88 183 ASN A CA 1
ATOM 1381 C C . ASN A 1 183 ? -3.080 -1.054 15.645 1.00 87.88 183 ASN A C 1
ATOM 1383 O O . ASN A 1 183 ? -3.590 -0.687 14.595 1.00 87.88 183 ASN A O 1
ATOM 1387 N N . GLY A 1 184 ? -2.473 -0.213 16.480 1.00 86.81 184 GLY A N 1
ATOM 1388 C CA . GLY A 1 184 ? -2.062 1.142 16.123 1.00 86.81 184 GLY A CA 1
ATOM 1389 C C . GLY A 1 184 ? -0.547 1.270 16.035 1.00 86.81 184 GLY A C 1
ATOM 1390 O O . GLY A 1 184 ? 0.190 0.386 16.474 1.00 86.81 184 GLY A O 1
ATOM 1391 N N . ARG A 1 185 ? -0.058 2.390 15.501 1.00 86.06 185 ARG A N 1
ATOM 1392 C CA . ARG A 1 185 ? 1.353 2.785 15.639 1.00 86.06 185 ARG A CA 1
ATOM 1393 C C . ARG A 1 185 ? 1.545 3.723 16.824 1.00 86.06 185 ARG A C 1
ATOM 1395 O O . ARG A 1 185 ? 0.727 4.619 16.996 1.00 86.06 185 ARG A O 1
ATOM 1402 N N . PRO A 1 186 ? 2.648 3.606 17.580 1.00 88.25 186 PRO A N 1
ATOM 1403 C CA . PRO A 1 186 ? 3.057 4.647 18.519 1.00 88.25 186 PRO A CA 1
ATOM 1404 C C . PRO A 1 186 ? 3.003 6.045 17.888 1.00 88.25 186 PRO A C 1
ATOM 1406 O O . PRO A 1 186 ? 3.549 6.254 16.806 1.00 88.25 186 PRO A O 1
ATOM 1409 N N . GLY A 1 187 ? 2.332 6.990 18.547 1.00 87.44 187 GLY A N 1
ATOM 1410 C CA . GLY A 1 187 ? 2.165 8.364 18.058 1.00 87.44 187 GLY A CA 1
ATOM 1411 C C . GLY A 1 187 ? 1.034 8.563 17.043 1.00 87.44 187 GLY A C 1
ATOM 1412 O O . GLY A 1 187 ? 0.701 9.703 16.731 1.00 87.44 187 GLY A O 1
ATOM 1413 N N . GLN A 1 188 ? 0.400 7.493 16.559 1.00 88.00 188 GLN A N 1
ATOM 1414 C CA . GLN A 1 188 ? -0.735 7.588 15.645 1.00 88.00 188 GLN A CA 1
ATOM 1415 C C . GLN A 1 188 ? -2.006 8.003 16.391 1.00 88.00 188 GLN A C 1
ATOM 1417 O O . GLN A 1 188 ? -2.318 7.458 17.452 1.00 88.00 188 GLN A O 1
ATOM 1422 N N . THR A 1 189 ? -2.764 8.942 15.823 1.00 93.00 189 THR A N 1
ATOM 1423 C CA . THR A 1 189 ? -4.051 9.368 16.387 1.00 93.00 189 THR A CA 1
ATOM 1424 C C . THR A 1 189 ? -5.160 8.427 15.931 1.00 93.00 189 THR A C 1
ATOM 1426 O O . THR A 1 189 ? -5.309 8.185 14.739 1.00 93.00 189 THR A O 1
ATOM 1429 N N . ASN A 1 190 ? -5.960 7.926 16.865 1.00 95.12 190 ASN A N 1
ATOM 1430 C CA . ASN A 1 190 ? -7.117 7.076 16.626 1.00 95.12 190 ASN A CA 1
ATOM 1431 C C . ASN A 1 190 ? -8.400 7.772 17.080 1.00 95.12 190 ASN A C 1
ATOM 1433 O O . ASN A 1 190 ? -8.490 8.252 18.214 1.00 95.12 190 ASN A O 1
ATOM 1437 N N . VAL A 1 191 ? -9.402 7.768 16.207 1.00 96.50 191 VAL A N 1
ATOM 1438 C CA . VAL A 1 191 ? -10.746 8.271 16.487 1.00 96.50 191 VAL A CA 1
ATOM 1439 C C . VAL A 1 191 ? -11.673 7.081 16.697 1.00 96.50 191 VAL A C 1
ATOM 1441 O O . VAL A 1 191 ? -11.730 6.172 15.870 1.00 96.50 191 VAL A O 1
ATOM 1444 N N . ILE A 1 192 ? -12.402 7.087 17.810 1.00 97.56 192 ILE A N 1
ATOM 1445 C CA . ILE A 1 192 ? -13.470 6.136 18.114 1.00 97.56 192 ILE A CA 1
ATOM 1446 C C . ILE A 1 192 ? -14.792 6.860 17.910 1.00 97.56 192 ILE A C 1
ATOM 1448 O O . ILE A 1 192 ? -15.052 7.901 18.521 1.00 97.56 192 ILE A O 1
ATOM 1452 N N . GLU A 1 193 ? -15.644 6.281 17.079 1.00 97.94 193 GLU A N 1
ATOM 1453 C CA . GLU A 1 193 ? -16.990 6.771 16.834 1.00 97.94 193 GLU A CA 1
ATOM 1454 C C . GLU A 1 193 ? -18.023 5.772 17.338 1.00 97.94 193 GLU A C 1
ATOM 1456 O O . GLU A 1 193 ? -17.808 4.557 17.306 1.00 97.94 193 GLU A O 1
ATOM 1461 N N . ALA A 1 194 ? -19.174 6.295 17.756 1.00 97.62 194 ALA A N 1
ATOM 1462 C CA . ALA A 1 194 ? -20.330 5.479 18.075 1.00 97.62 194 ALA A CA 1
ATOM 1463 C C . ALA A 1 194 ? -21.577 5.892 17.305 1.00 97.62 194 ALA A C 1
ATOM 1465 O O . ALA A 1 194 ? -21.725 7.034 16.867 1.00 97.62 194 ALA A O 1
ATOM 1466 N N . SER A 1 195 ? -22.486 4.929 17.186 1.00 97.88 195 SER A N 1
ATOM 1467 C CA . SER A 1 195 ? -23.799 5.091 16.578 1.00 97.88 195 SER A CA 1
ATOM 1468 C C . SER A 1 195 ? -24.860 4.303 17.345 1.00 97.88 195 SER A C 1
ATOM 1470 O O . SER A 1 195 ? -24.571 3.270 17.952 1.00 97.88 195 SER A O 1
ATOM 1472 N N . THR A 1 196 ? -26.106 4.767 17.295 1.00 97.12 196 THR A N 1
ATOM 1473 C CA . THR A 1 196 ? -27.288 4.043 17.793 1.00 97.12 196 THR A CA 1
ATOM 1474 C C . THR A 1 196 ? -28.146 3.466 16.661 1.00 97.12 196 THR A C 1
ATOM 1476 O O . THR A 1 196 ? -29.069 2.688 16.925 1.00 97.12 196 THR A O 1
ATOM 1479 N N . ASP A 1 197 ? -27.852 3.822 15.405 1.00 96.38 197 ASP A N 1
ATOM 1480 C CA . ASP A 1 197 ? -28.654 3.499 14.218 1.00 96.38 197 ASP A CA 1
ATOM 1481 C C . ASP A 1 197 ? -27.832 3.007 13.008 1.00 96.38 197 ASP A C 1
ATOM 1483 O O . ASP A 1 197 ? -28.420 2.709 11.974 1.00 96.38 197 ASP A O 1
ATOM 1487 N N . LEU A 1 198 ? -26.501 2.901 13.136 1.00 96.50 198 LEU A N 1
ATOM 1488 C CA . LEU A 1 198 ? -25.525 2.588 12.074 1.00 96.50 198 LEU A CA 1
ATOM 1489 C C . LEU A 1 198 ? -25.452 3.611 10.925 1.00 96.50 198 LEU A C 1
ATOM 1491 O O . LEU A 1 198 ? -24.606 3.468 10.040 1.00 96.50 198 LEU A O 1
ATOM 1495 N N . ALA A 1 199 ? -26.275 4.658 10.948 1.00 96.12 199 ALA A N 1
ATOM 1496 C CA . ALA A 1 199 ? -26.342 5.681 9.909 1.00 96.12 199 ALA A CA 1
ATOM 1497 C C . ALA A 1 199 ? -25.588 6.946 10.335 1.00 96.12 199 ALA A C 1
ATOM 1499 O O . ALA A 1 199 ? -24.812 7.510 9.563 1.00 96.12 199 ALA A O 1
ATOM 1500 N N . ARG A 1 200 ? -25.791 7.384 11.582 1.00 96.94 200 ARG A N 1
ATOM 1501 C CA . ARG A 1 200 ? -25.151 8.567 12.158 1.00 96.94 200 ARG A CA 1
ATOM 1502 C C . ARG A 1 200 ? -24.043 8.140 13.097 1.00 96.94 200 ARG A C 1
ATOM 1504 O O . ARG A 1 200 ? -24.294 7.452 14.085 1.00 96.94 200 ARG A O 1
ATOM 1511 N N . TRP A 1 201 ? -22.831 8.572 12.786 1.00 97.81 201 TRP A N 1
ATOM 1512 C CA . TRP A 1 201 ? -21.637 8.296 13.570 1.00 97.81 201 TRP A CA 1
ATOM 1513 C C . TRP A 1 201 ? -21.151 9.587 14.211 1.00 97.81 201 TRP A C 1
ATOM 1515 O O . TRP A 1 201 ? -21.139 10.641 13.579 1.00 97.81 201 TRP A O 1
ATOM 1525 N N . THR A 1 202 ? -20.805 9.519 15.489 1.00 97.75 202 THR A N 1
ATOM 1526 C CA . THR A 1 202 ? -20.295 10.662 16.247 1.00 97.75 202 THR A CA 1
ATOM 1527 C C . THR A 1 202 ? -18.995 10.263 16.914 1.00 97.75 202 THR A C 1
ATOM 1529 O O . THR A 1 202 ? -18.938 9.219 17.565 1.00 97.75 202 THR A O 1
ATOM 1532 N N . ALA A 1 203 ? -17.964 11.093 16.763 1.00 97.62 203 ALA A N 1
ATOM 1533 C CA . ALA A 1 203 ? -16.710 10.931 17.481 1.00 97.62 203 ALA A CA 1
ATOM 1534 C C . ALA A 1 203 ? -16.953 11.059 18.987 1.00 97.62 203 ALA A C 1
ATOM 1536 O O . ALA A 1 203 ? -17.464 12.069 19.467 1.00 97.62 203 ALA A O 1
ATOM 1537 N N . ILE A 1 204 ? -16.600 10.007 19.721 1.00 97.50 204 ILE A N 1
ATOM 1538 C CA . ILE A 1 204 ? -16.745 9.925 21.180 1.00 97.50 204 ILE A CA 1
ATOM 1539 C C . ILE A 1 204 ? -15.394 9.845 21.888 1.00 97.50 204 ILE A C 1
ATOM 1541 O O . ILE A 1 204 ? -15.330 9.999 23.105 1.00 97.50 204 ILE A O 1
ATOM 1545 N N . SER A 1 205 ? -14.311 9.614 21.143 1.00 97.44 205 SER A N 1
ATOM 1546 C CA . SER A 1 205 ? -12.953 9.664 21.670 1.00 97.44 205 SER A CA 1
ATOM 1547 C C . SER A 1 205 ? -11.936 9.900 20.562 1.00 97.44 205 SER A C 1
ATOM 1549 O O . SER A 1 205 ? -12.065 9.329 19.482 1.00 97.44 205 SER A O 1
ATOM 1551 N N . THR A 1 206 ? -10.897 10.674 20.863 1.00 96.56 206 THR A N 1
ATOM 1552 C CA . THR A 1 206 ? -9.732 10.864 19.995 1.00 96.56 206 THR A CA 1
ATOM 1553 C C . THR A 1 206 ? -8.493 10.726 20.862 1.00 96.56 206 THR A C 1
ATOM 1555 O O . THR A 1 206 ? -8.239 11.584 21.703 1.00 96.56 206 THR A O 1
ATOM 1558 N N . ASN A 1 207 ? -7.744 9.640 20.687 1.00 95.94 207 ASN A N 1
ATOM 1559 C CA . ASN A 1 207 ? -6.569 9.336 21.503 1.00 95.94 207 ASN A CA 1
ATOM 1560 C C . ASN A 1 207 ? -5.370 9.018 20.626 1.00 95.94 207 ASN A C 1
ATOM 1562 O O . ASN A 1 207 ? -5.513 8.505 19.521 1.00 95.94 207 ASN A O 1
ATOM 1566 N N . VAL A 1 208 ? -4.178 9.272 21.150 1.00 94.50 208 VAL A N 1
ATOM 1567 C CA . VAL A 1 208 ? -2.924 8.893 20.502 1.00 94.50 208 VAL A CA 1
ATOM 1568 C C . VAL A 1 208 ? -2.470 7.551 21.061 1.00 94.50 208 VAL A C 1
ATOM 1570 O O . VAL A 1 208 ? -2.423 7.372 22.278 1.00 94.50 208 VAL A O 1
ATOM 1573 N N . PHE A 1 209 ? -2.124 6.609 20.185 1.00 93.06 209 PHE A N 1
ATOM 1574 C CA . PHE A 1 209 ? -1.539 5.339 20.600 1.00 93.06 209 PHE A CA 1
ATOM 1575 C C . PHE A 1 209 ? -0.213 5.591 21.334 1.00 93.06 209 PHE A C 1
ATOM 1577 O O . PHE A 1 209 ? 0.686 6.241 20.784 1.00 93.06 209 PHE A O 1
ATOM 1584 N N . PRO A 1 210 ? -0.062 5.094 22.571 1.00 92.44 210 PRO A N 1
ATOM 1585 C CA . PRO A 1 210 ? 1.105 5.397 23.384 1.00 92.44 210 PRO A CA 1
ATOM 1586 C C . PRO A 1 210 ? 2.366 4.739 22.818 1.00 92.44 210 PRO A C 1
ATOM 1588 O O . PRO A 1 210 ? 2.320 3.660 22.232 1.00 92.44 210 PRO A O 1
ATOM 1591 N N . SER A 1 211 ? 3.525 5.358 23.043 1.00 88.56 211 SER A N 1
ATOM 1592 C CA . SER A 1 211 ? 4.827 4.763 22.715 1.00 88.56 211 SER A CA 1
ATOM 1593 C C . SER A 1 211 ? 5.312 3.826 23.823 1.00 88.56 211 SER A C 1
ATOM 1595 O O . SER A 1 211 ? 6.372 4.034 24.413 1.00 88.56 211 SER A O 1
ATOM 1597 N N . THR A 1 212 ? 4.511 2.811 24.143 1.00 84.12 212 THR A N 1
ATOM 1598 C CA . THR A 1 212 ? 4.805 1.821 25.185 1.00 84.12 212 THR A CA 1
ATOM 1599 C C . THR A 1 212 ? 5.320 0.512 24.593 1.00 84.12 212 THR A C 1
ATOM 1601 O O . THR A 1 212 ? 4.868 0.059 23.545 1.00 84.12 212 THR A O 1
ATOM 1604 N N . VAL A 1 213 ? 6.274 -0.117 25.287 1.00 80.88 213 VAL A N 1
ATOM 1605 C CA . VAL A 1 213 ? 6.844 -1.416 24.907 1.00 80.88 213 VAL A CA 1
ATOM 1606 C C . VAL A 1 213 ? 6.256 -2.492 25.816 1.00 80.88 213 VAL A C 1
ATOM 1608 O O . VAL A 1 213 ? 6.559 -2.542 27.005 1.00 80.88 213 VAL A O 1
ATOM 1611 N N . CYS A 1 214 ? 5.401 -3.349 25.263 1.00 82.00 214 CYS A N 1
ATOM 1612 C CA . CYS A 1 214 ? 4.885 -4.551 25.916 1.00 82.00 214 CYS A CA 1
ATOM 1613 C C . CYS A 1 214 ? 4.403 -5.559 24.855 1.00 82.00 214 CYS A C 1
ATOM 1615 O O . CYS A 1 214 ? 4.214 -5.160 23.705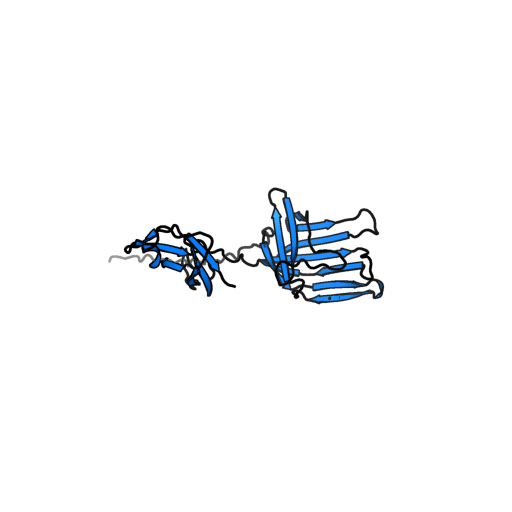 1.00 82.00 214 CYS A O 1
ATOM 1617 N N . PRO A 1 215 ? 4.163 -6.839 25.204 1.00 80.94 215 PRO A N 1
ATOM 1618 C CA . PRO A 1 215 ? 3.793 -7.869 24.225 1.00 80.94 215 PRO A CA 1
ATOM 1619 C C . PRO A 1 215 ? 2.521 -7.582 23.410 1.00 80.94 215 PRO A C 1
ATOM 1621 O O . PRO A 1 215 ? 2.361 -8.141 22.332 1.00 80.94 215 PRO A O 1
ATOM 1624 N N . ILE A 1 216 ? 1.625 -6.731 23.923 1.00 80.62 216 ILE A N 1
ATOM 1625 C CA . ILE A 1 216 ? 0.347 -6.360 23.288 1.00 80.62 216 ILE A CA 1
ATOM 1626 C C . ILE A 1 216 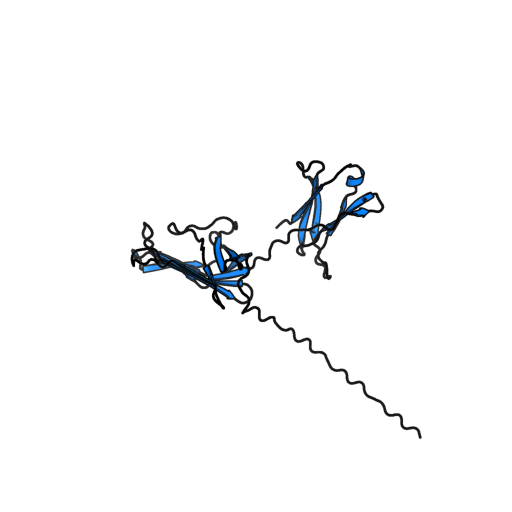? 0.253 -4.861 22.950 1.00 80.62 216 ILE A C 1
ATOM 1628 O O . ILE A 1 216 ? -0.808 -4.381 22.560 1.00 80.62 216 ILE A O 1
ATOM 1632 N N . CYS A 1 217 ? 1.334 -4.105 23.153 1.00 85.50 217 CYS A N 1
ATOM 1633 C CA . CYS A 1 217 ? 1.366 -2.661 22.935 1.00 85.50 217 CYS A CA 1
ATOM 1634 C C . CYS A 1 217 ? 1.656 -2.323 21.458 1.00 85.50 217 CYS A C 1
ATOM 1636 O O . CYS A 1 217 ? 2.350 -3.090 20.788 1.00 85.50 217 CYS A O 1
ATOM 1638 N N . PRO A 1 218 ? 1.205 -1.154 20.964 1.00 90.88 218 PRO A N 1
ATOM 1639 C CA . PRO A 1 218 ? 0.424 -0.147 21.683 1.00 90.88 218 PRO A CA 1
ATOM 1640 C C . PRO A 1 218 ? -1.079 -0.465 21.683 1.00 90.88 218 PRO A C 1
ATOM 1642 O O . PRO A 1 218 ? -1.605 -1.061 20.742 1.00 90.88 218 PRO A O 1
ATOM 1645 N N . PHE A 1 219 ? -1.779 -0.016 22.725 1.00 93.94 219 PHE A N 1
ATOM 1646 C CA . PHE A 1 219 ? -3.233 -0.119 22.820 1.00 93.94 219 PHE A CA 1
ATOM 1647 C C . PHE A 1 219 ? -3.846 1.110 23.499 1.00 93.94 219 PHE A C 1
ATOM 1649 O O . PHE A 1 219 ? -3.148 1.868 24.174 1.00 93.94 219 PHE A O 1
ATOM 1656 N N . ILE A 1 220 ? -5.149 1.305 23.302 1.00 95.31 220 ILE A N 1
ATOM 1657 C CA . ILE A 1 220 ? -5.957 2.332 23.969 1.00 95.31 220 ILE A CA 1
ATOM 1658 C C . ILE A 1 220 ? -7.084 1.621 24.710 1.00 95.31 220 ILE A C 1
ATOM 1660 O O . ILE A 1 220 ? -7.919 0.984 24.072 1.00 95.31 220 ILE A O 1
ATOM 1664 N N . ASP A 1 221 ? -7.131 1.748 26.033 1.00 95.62 221 ASP A N 1
ATOM 1665 C CA . ASP A 1 221 ? -8.311 1.349 26.798 1.00 95.62 221 ASP A CA 1
ATOM 1666 C C . ASP A 1 221 ? -9.360 2.452 26.722 1.00 95.62 221 ASP A C 1
ATOM 1668 O O . ASP A 1 221 ? -9.071 3.634 26.923 1.00 95.62 221 ASP A O 1
ATOM 1672 N N . PHE A 1 222 ? -10.586 2.062 26.400 1.00 96.69 222 PHE A N 1
ATOM 1673 C CA . PHE A 1 222 ? -11.686 2.983 26.209 1.00 96.69 222 PHE A CA 1
ATOM 1674 C C . PHE A 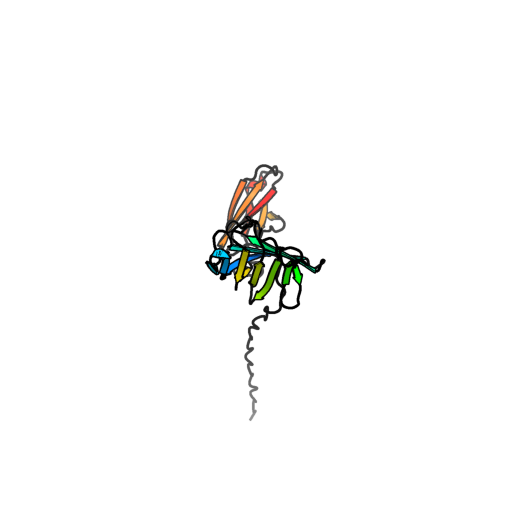1 222 ? -12.919 2.525 26.980 1.00 96.69 222 PHE A C 1
ATOM 1676 O O . PHE A 1 222 ? -13.307 1.359 26.938 1.00 96.69 222 PHE A O 1
ATOM 1683 N N . GLN A 1 223 ? -13.573 3.482 27.634 1.00 97.12 223 GLN A N 1
ATOM 1684 C CA . GLN A 1 223 ? -14.853 3.302 28.300 1.00 97.12 223 GLN A CA 1
ATOM 1685 C C . GLN A 1 223 ? -15.837 4.358 27.793 1.00 97.12 223 GLN A C 1
ATOM 1687 O O . GLN A 1 223 ? -15.484 5.527 27.642 1.00 97.12 223 GLN A O 1
ATOM 1692 N N . ASP A 1 224 ? -17.088 3.953 27.587 1.00 96.69 224 ASP A N 1
ATOM 1693 C CA . ASP A 1 224 ? -18.181 4.808 27.129 1.00 96.69 224 ASP A CA 1
ATOM 1694 C C . ASP A 1 224 ? -19.251 4.973 28.217 1.00 96.69 224 ASP A C 1
ATOM 1696 O O . ASP A 1 224 ? -20.238 4.232 28.231 1.00 96.69 224 ASP A O 1
ATOM 1700 N N . PRO A 1 225 ? -19.117 5.943 29.139 1.00 95.38 225 PRO A N 1
ATOM 1701 C CA . PRO A 1 225 ? -20.104 6.166 30.196 1.00 95.38 225 PRO A CA 1
ATOM 1702 C C . PRO A 1 225 ? -21.523 6.414 29.667 1.00 95.38 225 PRO A C 1
ATOM 1704 O O . PRO A 1 225 ? -22.502 5.995 30.284 1.00 95.38 225 PRO A O 1
ATOM 1707 N N . ALA A 1 226 ? -21.646 7.045 28.495 1.00 94.44 226 ALA A N 1
ATOM 1708 C CA . ALA A 1 226 ? -22.933 7.376 27.894 1.00 94.44 226 ALA A CA 1
ATOM 1709 C C . ALA A 1 226 ? -23.685 6.142 27.360 1.00 94.44 226 ALA A C 1
ATOM 1711 O O . ALA A 1 226 ? -24.875 6.239 27.063 1.00 94.44 226 ALA A O 1
ATOM 1712 N N . SER A 1 227 ? -23.024 4.986 27.235 1.00 94.88 227 SER A N 1
ATOM 1713 C CA . SER A 1 227 ? -23.670 3.728 26.832 1.00 94.88 227 SER A CA 1
ATOM 1714 C C . SER A 1 227 ? -24.719 3.241 27.836 1.00 94.88 227 SER A C 1
ATOM 1716 O O . SER A 1 227 ? -25.683 2.602 27.431 1.00 94.88 227 SER A O 1
ATOM 1718 N N . THR A 1 228 ? -24.594 3.614 29.114 1.00 93.62 228 THR A N 1
ATOM 1719 C CA . THR A 1 228 ? -25.526 3.223 30.189 1.00 93.62 228 THR A CA 1
ATOM 1720 C C . THR A 1 228 ? -26.969 3.681 29.953 1.00 93.62 228 THR A C 1
ATOM 1722 O O . THR A 1 228 ? -27.903 3.057 30.446 1.00 93.62 228 THR A O 1
ATOM 1725 N N . ASN A 1 229 ? -27.162 4.743 29.165 1.00 92.56 229 ASN A N 1
ATOM 1726 C CA . ASN A 1 229 ? -28.473 5.329 28.874 1.00 92.56 229 ASN A CA 1
ATOM 1727 C C . ASN A 1 229 ? -29.051 4.881 27.522 1.00 92.56 229 ASN A C 1
ATOM 1729 O O . ASN A 1 229 ? -30.008 5.480 27.032 1.00 92.56 229 ASN A O 1
ATOM 1733 N N . LEU A 1 230 ? -28.453 3.878 26.872 1.00 91.38 230 LEU A N 1
ATOM 1734 C CA . LEU A 1 230 ? -28.804 3.486 25.510 1.00 91.38 230 LEU A CA 1
ATOM 1735 C C . LEU A 1 230 ? -29.051 1.982 25.421 1.00 91.38 230 LEU A C 1
ATOM 1737 O O . LEU A 1 230 ? -28.233 1.177 25.846 1.00 91.38 230 LEU A O 1
ATOM 1741 N N . ALA A 1 231 ? -30.159 1.597 24.784 1.00 91.19 231 ALA A N 1
ATOM 1742 C CA . ALA A 1 231 ? -30.509 0.188 24.590 1.00 91.19 231 ALA A CA 1
ATOM 1743 C C . ALA A 1 231 ? -29.539 -0.558 23.655 1.00 91.19 231 ALA A C 1
ATOM 1745 O O . ALA A 1 231 ? -29.425 -1.779 23.720 1.00 91.19 231 ALA A O 1
ATOM 1746 N N . ARG A 1 232 ? -28.866 0.167 22.753 1.00 93.00 232 ARG A N 1
ATOM 1747 C CA . ARG A 1 232 ? -27.863 -0.379 21.835 1.00 93.00 232 ARG A CA 1
ATOM 1748 C C . ARG A 1 232 ? -26.837 0.675 21.459 1.00 93.00 232 ARG A C 1
ATOM 1750 O O . ARG A 1 232 ? -27.169 1.859 21.350 1.00 93.00 232 ARG A O 1
ATOM 1757 N N . ARG A 1 233 ? -25.615 0.221 21.195 1.00 95.00 233 ARG A N 1
ATOM 1758 C CA . ARG A 1 233 ? -24.530 1.063 20.705 1.00 95.00 233 ARG A CA 1
ATOM 1759 C C . ARG A 1 233 ? -23.607 0.267 19.796 1.00 95.00 233 ARG A C 1
ATOM 1761 O O . ARG A 1 233 ? -23.280 -0.879 20.090 1.00 95.00 233 ARG A O 1
ATOM 1768 N N . TYR A 1 234 ? -23.221 0.885 18.691 1.00 96.69 234 TYR A N 1
ATOM 1769 C CA . TYR A 1 234 ? -22.279 0.355 17.714 1.00 96.69 234 TYR A CA 1
ATOM 1770 C C . TYR A 1 234 ? -21.028 1.218 17.727 1.00 96.69 234 TYR A C 1
ATOM 1772 O O . TYR A 1 234 ? -21.130 2.426 17.938 1.00 96.69 234 TYR A O 1
ATOM 1780 N N . TYR A 1 235 ? -19.874 0.606 17.477 1.00 97.06 235 TYR A N 1
ATOM 1781 C CA . TYR A 1 235 ? -18.575 1.268 17.524 1.00 97.06 235 TYR A CA 1
ATOM 1782 C C . TYR A 1 235 ? -17.817 1.028 16.224 1.00 97.06 235 TYR A C 1
ATOM 1784 O O . TYR A 1 235 ? -17.890 -0.058 15.648 1.00 97.06 235 TYR A O 1
ATOM 1792 N N . ARG A 1 236 ? -17.070 2.036 15.779 1.00 95.81 236 ARG A N 1
ATOM 1793 C CA . ARG A 1 236 ? -16.046 1.911 14.738 1.00 95.81 236 ARG A CA 1
ATOM 1794 C C . ARG A 1 236 ? -14.866 2.800 15.094 1.00 95.81 236 ARG A C 1
ATOM 1796 O O . ARG A 1 236 ? -15.015 3.755 15.855 1.00 95.81 236 ARG A O 1
ATOM 1803 N N . SER A 1 237 ? -13.703 2.484 14.553 1.00 94.69 237 SER A N 1
ATOM 1804 C CA . SER A 1 237 ? -12.503 3.287 14.748 1.00 94.69 237 SER A CA 1
ATOM 1805 C C . SER A 1 237 ? -11.711 3.406 13.467 1.00 94.69 237 SER A C 1
ATOM 1807 O O . SER A 1 237 ? -11.729 2.506 12.628 1.00 94.69 237 SER A O 1
ATOM 1809 N N . PHE A 1 238 ? -10.990 4.509 13.348 1.00 90.56 238 PHE A N 1
ATOM 1810 C CA . PHE A 1 238 ? -10.031 4.724 12.283 1.00 90.56 238 PHE A CA 1
ATOM 1811 C C . PHE A 1 238 ? -8.862 5.546 12.809 1.00 90.56 238 PHE A C 1
ATOM 1813 O O . PHE A 1 238 ? -9.007 6.370 13.717 1.00 90.56 238 PHE A O 1
ATOM 1820 N N . SER A 1 239 ? -7.703 5.325 12.207 1.00 88.25 239 SER A N 1
ATOM 1821 C CA . SER A 1 239 ? -6.518 6.115 12.494 1.00 88.25 239 SER A CA 1
ATOM 1822 C C . SER A 1 239 ? -6.395 7.278 11.517 1.00 88.25 239 SER A C 1
ATOM 1824 O O . SER A 1 239 ? -6.656 7.122 10.324 1.00 88.25 239 SER A O 1
ATOM 1826 N N . LEU A 1 240 ? -5.962 8.429 12.019 1.00 83.50 240 LEU A N 1
ATOM 1827 C CA . LEU A 1 240 ? -5.553 9.564 11.200 1.00 83.50 240 LEU A CA 1
ATOM 1828 C C . LEU A 1 240 ? -4.111 9.364 10.683 1.00 83.50 240 LEU A C 1
ATOM 1830 O O . LEU A 1 240 ? -3.364 8.576 11.282 1.00 83.50 240 LEU A O 1
ATOM 1834 N N . PRO A 1 241 ? -3.745 10.026 9.565 1.00 67.31 241 PRO A N 1
ATOM 1835 C CA . PRO A 1 241 ? -2.387 10.015 9.020 1.00 67.31 241 PRO A CA 1
ATOM 1836 C C . PRO A 1 241 ? -1.329 10.520 10.002 1.00 67.31 241 PRO A C 1
ATOM 1838 O O . PRO A 1 241 ? -1.648 11.428 10.805 1.00 67.31 241 PRO A O 1
#

Sequence (241 aa):
MVKRKMAGLIIIPVMVLSLASSRAQEWPVSGLYRITSGGFGAWVEVFGTGFPVALPDTYQSYVELAVDAQRNSVQMTILGEDRHTVPISFGFAFVFTNGVVFPDHVEFASQSPLPQEPSWSYTVSNSAGGLRMDGYFDGAATGLFTRFAHSNIVAVLVAAVPIPTFSAPRGSGSGAIEFTVFNGRPGQTNVIEASTDLARWTAISTNVFPSTVCPICPFIDFQDPASTNLARRYYRSFSLP

Radius of gyration: 27.41 Å; chains: 1; bounding box: 74×44×95 Å

Secondary structure (DSSP, 8-state):
---PPPPP--------------GGGSPPPSEEEEEEEEEEEEEETTTTEEEEEEES-SSS-EEEEEEETTTTEEEEEEE-TTSSPPPEETTEESEEEEEEE-SSEEEEEE--SSTTS-EEEEEEEEETTEEEEEEEEES--SSSEEEEEEEEEEEEE----PPPEEPPPEE-TTS-EEEEEES--TT-EEEEEEESSSS--EEEEEEEPP---STT-S-EEEEEGGGGG-S--EEEEEE--

Foldseek 3Di:
DDDDDDDDDDDDDDPPDPPPPPCQQPFDDFAKWFWPWWWKWWDFPVVRDIDIDIDDDQAFTMKGKDQDPVVQWIKIATGGPVRPDQDADLNDGRIFTRWHDDSFWTKGWDDDPDPAAKIKIKIWGDDDQWIWIKMKIAHDRVDRTGMMIIGGTTIHGPDPQFAWDWDPWDQDPLRWIKIKTARHDAQWKKWKWKDQPVPDTDTPDIDGQHPDDDPGDRMDIDTDNVCNVHPDMDMHMDIDD